Protein AF-A0A3D8QAS6-F1 (afdb_monomer_lite)

Sequence (336 aa):
MGLLEWHASEPLNAFVPRKISFLHRTVRDFLLTPNAQRVLLEFSGGQYDALHFRCNALVFDVIGLSNFPPGRSSHLVRLNNLSCFLGQISQLQSEEKVYSLYDTFLSTIRVSESDWKQLNRDVENEYIKNAPDLLLEATGEWNKDQSTALSLAILFGWTDYVKARLTYEMISEKTGRPLLDYALVPCTRLSKNAHPEIAAHLLRSGADPGELYQGISLWVRYILSLQDLDHCDRVSTFITIETLIRHGVDRFVRISDLQAEPSNEKIRELRVTTLQKMLLHYETHRPAGFDEDAYDVLDVLEAISRSRHWAHAFQFEMKERTRLEKIWSGGPLHLN

pLDDT: mean 74.12, std 16.56, range [37.88, 98.25]

Foldseek 3Di:
DDQFDWDDDDPPCPLDPRDRPDRDVVNVVVCPDPVVVVVVCVVVVHDDDPLLVLLVVLLVLLLVLVPDDDDLVSLVSNLSSVLVNLVSLLVDPDDPSSLVSLVSSQVSPPQDPVNLVVLLVSCVPDPPPPDQRQSSQVSNCCVQQVDDSLLSCLLSLVLVSNLVPDALCCQVVRPHHGSLLCQLCPRGPVDLEHNLSSNLSSLVRPHDQQDDHPQAGSVVVSLVSCLPVVPYDPVRSVSNVVSNVVSPDDLDDDLVSVPPDPPQSVVVVVSSVVSNVLVVQCVVPDDDDDDPDDDDPPSSLVVVQVPPPRVPVVVVVVVVVVVVVCVVVPPDDPDD

InterPro domains:
  IPR056693 Domain of unknown function DUF7791 [PF25053] (1-62)

Secondary structure (DSSP, 8-state):
--SEEE----TT-TTS---EEEE-HHHHHHHTSHHHHHHHHHHHTSS--HHHHHHHHHHHHHHHHHTS---HHHHHHHHHHHHHHHHHHTTS-S-HHHHHHHHHHHHH----HHHHHHHHHHHHHHTTTT---HHHHHHHTTTTTT--HHHHHHHTT-HHHHHHH--HHHHHT--SS-HHHHHHS--SSS--S--HHHHHHHHHTT--TT-EETTEEHHHHHHHHGGGGGGS-HHHHHHHHHHHHHTT--S---GGG--S-GGGHHHHHHHHHHHHHHHHHHHHT--TT--SS---THHHHHHHHTSTTSHHHHHHHHHHHHHHHHHHTT------

Structure (mmCIF, N/CA/C/O backbone):
data_AF-A0A3D8QAS6-F1
#
_entry.id   AF-A0A3D8QAS6-F1
#
loop_
_atom_site.group_PDB
_atom_site.id
_atom_site.type_symbol
_atom_site.label_atom_id
_atom_site.label_alt_id
_atom_site.label_comp_id
_atom_site.label_asym_id
_atom_site.label_entity_id
_atom_site.label_seq_id
_atom_site.pdbx_PDB_ins_code
_atom_site.Cartn_x
_atom_site.Cartn_y
_atom_site.Cartn_z
_atom_site.occupancy
_atom_site.B_iso_or_equiv
_atom_site.auth_seq_id
_atom_site.auth_comp_id
_atom_site.auth_asym_id
_atom_site.auth_atom_id
_atom_site.pdbx_PDB_model_num
ATOM 1 N N . MET A 1 1 ? -17.351 20.103 37.115 1.00 49.53 1 MET A N 1
ATOM 2 C CA . MET A 1 1 ? -16.260 19.470 36.349 1.00 49.53 1 MET A CA 1
ATOM 3 C C . MET A 1 1 ? -16.756 18.126 35.866 1.00 49.53 1 MET A C 1
ATOM 5 O O . MET A 1 1 ? -17.335 17.391 36.663 1.00 49.53 1 MET A O 1
ATOM 9 N N . GLY A 1 2 ? -16.631 17.859 34.569 1.00 55.81 2 GLY A N 1
ATOM 10 C CA . GLY A 1 2 ? -16.974 16.556 34.004 1.00 55.81 2 GLY A CA 1
ATOM 11 C C . GLY A 1 2 ? -15.951 15.504 34.435 1.00 55.81 2 GLY A C 1
ATOM 12 O O . GLY A 1 2 ? -14.798 15.823 34.701 1.00 55.81 2 GLY A O 1
ATOM 13 N N . LEU A 1 3 ? -16.366 14.239 34.504 1.00 58.66 3 LEU A N 1
ATOM 14 C CA . LEU A 1 3 ? -15.473 13.103 34.790 1.00 58.66 3 LEU A CA 1
ATOM 15 C C . LEU A 1 3 ? -14.383 12.918 33.707 1.00 58.66 3 LEU A C 1
ATOM 17 O O . LEU A 1 3 ? -13.338 12.317 33.961 1.00 58.66 3 LEU A O 1
ATOM 21 N N . LEU A 1 4 ? -14.619 13.484 32.524 1.00 56.91 4 LEU A N 1
ATOM 22 C CA . LEU A 1 4 ? -13.701 13.603 31.400 1.00 56.91 4 LEU A CA 1
ATOM 23 C C . LEU A 1 4 ? -13.735 15.057 30.932 1.00 56.91 4 LEU A C 1
ATOM 25 O O . LEU A 1 4 ? -14.806 15.559 30.587 1.00 56.91 4 LEU A O 1
ATOM 29 N N . GLU A 1 5 ? -12.583 15.723 30.915 1.00 56.91 5 GLU A N 1
ATOM 30 C CA . GLU A 1 5 ? -12.460 17.035 30.281 1.00 56.91 5 GLU A CA 1
ATOM 31 C C . GLU A 1 5 ? -11.705 16.883 28.966 1.00 56.91 5 GLU A C 1
ATOM 33 O O . GLU A 1 5 ? -10.576 16.386 28.900 1.00 56.91 5 GLU A O 1
ATOM 38 N N . TRP A 1 6 ? -12.393 17.278 27.900 1.00 59.62 6 TRP A N 1
ATOM 39 C CA . TRP A 1 6 ? -11.877 17.286 26.547 1.00 59.62 6 TRP A CA 1
ATOM 40 C C . TRP A 1 6 ? -11.479 18.711 26.186 1.00 59.62 6 TRP A C 1
ATOM 42 O O . TRP A 1 6 ? -12.307 19.620 26.225 1.00 59.62 6 TRP A O 1
ATOM 52 N N . HIS A 1 7 ? -10.223 18.894 25.791 1.00 55.44 7 HIS A N 1
ATOM 53 C CA . HIS A 1 7 ? -9.814 20.086 25.068 1.00 55.44 7 HIS A CA 1
ATOM 54 C C . HIS A 1 7 ? -9.743 19.752 23.582 1.00 55.44 7 HIS A C 1
ATOM 56 O O . HIS A 1 7 ? -8.952 18.907 23.156 1.00 55.44 7 HIS A O 1
ATOM 62 N N . ALA A 1 8 ? -10.560 20.435 22.783 1.00 51.59 8 ALA A N 1
ATOM 63 C CA . ALA A 1 8 ? -10.253 20.590 21.374 1.00 51.59 8 ALA A CA 1
ATOM 64 C C . ALA A 1 8 ? -8.973 21.433 21.293 1.00 51.59 8 ALA A C 1
ATOM 66 O O . ALA A 1 8 ? -9.004 22.632 21.568 1.00 51.59 8 ALA A O 1
ATOM 67 N N . SER A 1 9 ? -7.835 20.818 20.964 1.00 50.00 9 SER A N 1
ATOM 68 C CA . SER A 1 9 ? -6.742 21.584 20.361 1.00 50.00 9 SER A CA 1
ATOM 69 C C . SER A 1 9 ? -7.306 22.274 19.119 1.00 50.00 9 SER A C 1
ATOM 71 O O . SER A 1 9 ? -8.130 21.662 18.447 1.00 50.00 9 SER A O 1
ATOM 73 N N . GLU A 1 10 ? -6.916 23.527 18.885 1.00 51.00 10 GLU A N 1
ATOM 74 C CA . GLU A 1 10 ? -7.433 24.461 17.872 1.00 51.00 10 GLU A CA 1
ATOM 75 C C . GLU A 1 10 ? -8.274 23.862 16.718 1.00 51.00 10 GLU A C 1
ATOM 77 O O . GLU A 1 10 ? -7.862 22.891 16.079 1.00 51.00 10 GLU A O 1
ATOM 82 N N . PRO A 1 11 ? -9.408 24.498 16.354 1.00 50.03 11 PRO A N 1
ATOM 83 C CA . PRO A 1 11 ? -10.406 23.955 15.421 1.00 50.03 11 PRO A CA 1
ATOM 84 C C . PRO A 1 11 ? -9.889 23.638 14.008 1.00 50.03 11 PRO A C 1
ATOM 86 O O . PRO A 1 11 ? -10.601 23.012 13.228 1.00 50.03 11 PRO A O 1
ATOM 89 N N . LEU A 1 12 ? -8.670 24.055 13.666 1.00 47.03 12 LEU A N 1
ATOM 90 C CA . LEU A 1 12 ? -8.085 23.886 12.338 1.00 47.03 12 LEU A CA 1
ATOM 91 C C . LEU A 1 12 ? -7.408 22.528 12.121 1.00 47.03 12 LEU A C 1
ATOM 93 O O . LEU A 1 12 ? -7.225 22.137 10.972 1.00 47.03 12 LEU A O 1
ATOM 97 N N . ASN A 1 13 ? -7.100 21.776 13.182 1.00 46.25 13 ASN A N 1
ATOM 98 C CA . ASN A 1 13 ? -6.573 20.420 13.054 1.00 46.25 13 ASN A CA 1
ATOM 99 C C . ASN A 1 13 ? -7.534 19.404 13.675 1.00 46.25 13 ASN A C 1
ATOM 101 O O . ASN A 1 13 ? -7.289 18.854 14.750 1.00 46.25 13 ASN A O 1
ATOM 105 N N . ALA A 1 14 ? -8.594 19.071 12.932 1.00 50.31 14 ALA A N 1
ATOM 106 C CA . ALA A 1 14 ? -9.439 17.899 13.196 1.00 50.31 14 ALA A CA 1
ATOM 107 C C . ALA A 1 14 ? -8.640 16.570 13.272 1.00 50.31 14 ALA A C 1
ATOM 109 O O . ALA A 1 14 ? -9.166 15.553 13.719 1.00 50.31 14 ALA A O 1
ATOM 110 N N . PHE A 1 15 ? -7.367 16.613 12.866 1.00 48.84 15 PHE A N 1
ATOM 111 C CA . PHE A 1 15 ? -6.406 15.520 12.775 1.00 48.84 15 PHE A CA 1
ATOM 112 C C . PHE A 1 15 ? -5.595 15.269 14.054 1.00 48.84 15 PHE A C 1
ATOM 114 O O . PHE A 1 15 ? -4.896 14.260 14.140 1.00 48.84 15 PHE A O 1
ATOM 121 N N . VAL A 1 16 ? -5.646 16.156 15.058 1.00 50.00 16 VAL A N 1
ATOM 122 C CA . VAL A 1 16 ? -4.966 15.875 16.330 1.00 50.00 16 VAL A CA 1
ATOM 123 C C . VAL A 1 16 ? -5.782 14.810 17.065 1.00 50.00 16 VAL A C 1
ATOM 125 O O . VAL A 1 16 ? -6.972 15.03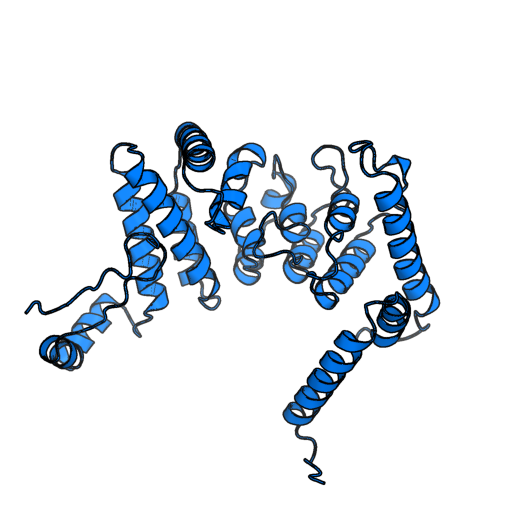2 17.316 1.00 50.00 16 VAL A O 1
ATOM 128 N N . PRO A 1 17 ? -5.180 13.657 17.430 1.00 51.53 17 PRO A N 1
ATOM 129 C CA . PRO A 1 17 ? -5.839 12.669 18.270 1.00 51.53 17 PRO A CA 1
ATOM 130 C C . PRO A 1 17 ? -6.453 13.395 19.455 1.00 51.53 17 PRO A C 1
ATOM 132 O O . PRO A 1 17 ? -5.739 14.121 20.148 1.00 51.53 17 PRO A O 1
ATOM 135 N N . ARG A 1 18 ? -7.764 13.238 19.672 1.00 55.97 18 ARG A N 1
ATOM 136 C CA . ARG A 1 18 ? -8.434 13.821 20.837 1.00 55.97 18 ARG A CA 1
ATOM 137 C C . ARG A 1 18 ? -7.738 13.281 22.076 1.00 55.97 18 ARG A C 1
ATOM 139 O O . ARG A 1 18 ? -7.988 12.161 22.513 1.00 55.97 18 ARG A O 1
ATOM 146 N N . LYS A 1 19 ? -6.800 14.059 22.603 1.00 56.31 19 LYS A N 1
ATOM 147 C CA . LYS A 1 19 ? -6.059 13.694 23.791 1.00 56.31 19 LYS A CA 1
ATOM 148 C C . LYS A 1 19 ? -6.981 14.011 24.946 1.00 56.31 19 LYS A C 1
ATOM 150 O O . LYS A 1 19 ? -7.399 15.154 25.113 1.00 56.31 19 LYS A O 1
ATOM 155 N N . ILE A 1 20 ? -7.310 12.995 25.731 1.00 62.28 20 ILE A N 1
ATOM 156 C CA . ILE A 1 20 ? -7.894 13.227 27.045 1.00 62.28 20 ILE A CA 1
ATOM 157 C C . ILE A 1 20 ? -6.805 13.950 27.839 1.00 62.28 20 ILE A C 1
ATOM 159 O O . ILE A 1 20 ? -5.828 13.348 28.278 1.00 62.28 20 ILE A O 1
ATOM 163 N N . SER A 1 21 ? -6.926 15.270 27.928 1.00 61.22 21 SER A N 1
ATOM 164 C CA . SER A 1 21 ? -6.011 16.134 28.674 1.00 61.22 21 SER A CA 1
ATOM 165 C C . SER A 1 21 ? -6.156 15.912 30.171 1.00 61.22 21 SER A C 1
ATOM 167 O O . SER A 1 21 ? -5.197 16.090 30.918 1.00 61.22 21 SER A O 1
ATOM 169 N N . PHE A 1 22 ? -7.347 15.492 30.597 1.00 59.97 22 PHE A N 1
ATOM 170 C CA . PHE A 1 22 ? -7.648 15.271 31.992 1.00 59.97 22 PHE A CA 1
ATOM 171 C C . PHE A 1 22 ? -8.652 14.128 32.158 1.00 59.97 22 PHE A C 1
ATOM 173 O O . PHE A 1 22 ? -9.816 14.217 31.762 1.00 59.97 22 PHE A O 1
ATOM 180 N N . LEU A 1 23 ? -8.177 13.038 32.759 1.00 70.69 23 LEU A N 1
ATOM 181 C CA . LEU A 1 23 ? -9.025 11.990 33.307 1.00 70.69 23 LEU A CA 1
ATOM 182 C C . LEU A 1 23 ? -9.193 12.297 34.792 1.00 70.69 23 LEU A C 1
ATOM 184 O O . LEU A 1 23 ? -8.199 12.317 35.525 1.00 70.69 23 LEU A O 1
ATOM 188 N N . HIS A 1 24 ? -10.423 12.555 35.242 1.00 80.19 24 HIS A N 1
ATOM 189 C CA . HIS A 1 24 ? -10.647 12.880 36.645 1.00 80.19 24 HIS A CA 1
ATOM 190 C C . HIS A 1 24 ? -10.127 11.737 37.528 1.00 80.19 24 HIS A C 1
ATOM 192 O O . HIS A 1 24 ? -10.341 10.560 37.227 1.00 80.19 24 HIS A O 1
ATOM 198 N N . ARG A 1 25 ? -9.441 12.076 38.629 1.00 77.69 25 ARG A N 1
ATOM 199 C CA . ARG A 1 25 ? -8.784 11.095 39.507 1.00 77.69 25 ARG A CA 1
ATOM 200 C C . ARG A 1 25 ? -9.722 9.960 39.917 1.00 77.69 25 ARG A C 1
ATOM 202 O O . ARG A 1 25 ? -9.309 8.815 39.893 1.00 77.69 25 ARG A O 1
ATOM 209 N N . THR A 1 26 ? -10.990 10.251 40.204 1.00 78.69 26 THR A N 1
ATOM 210 C CA . THR A 1 26 ? -11.974 9.215 40.565 1.00 78.69 26 THR A CA 1
ATOM 211 C C . THR A 1 26 ? -12.268 8.224 39.437 1.00 78.69 26 THR A C 1
ATOM 213 O O . THR A 1 26 ? -12.511 7.060 39.727 1.00 78.69 26 THR A O 1
ATOM 216 N N . VAL A 1 27 ? -12.214 8.637 38.165 1.00 78.00 27 VAL A N 1
ATOM 217 C CA . VAL A 1 27 ? -12.358 7.722 37.018 1.00 78.00 27 VAL A CA 1
ATOM 218 C C . VAL A 1 27 ? -11.118 6.856 36.887 1.00 78.00 27 VAL A C 1
ATOM 220 O O . VAL A 1 27 ? -11.236 5.649 36.715 1.00 78.00 27 VAL A O 1
ATOM 223 N N . ARG A 1 28 ? -9.928 7.453 37.016 1.00 76.88 28 ARG A N 1
ATOM 224 C CA . ARG A 1 28 ? -8.672 6.697 37.041 1.00 76.88 28 ARG A CA 1
ATOM 225 C C . ARG A 1 28 ? -8.682 5.669 38.174 1.00 76.88 28 ARG A C 1
ATOM 227 O O . ARG A 1 28 ? -8.425 4.499 37.926 1.00 76.88 28 ARG A O 1
ATOM 234 N N . ASP A 1 29 ? -9.012 6.100 39.385 1.00 77.50 29 ASP A N 1
ATOM 235 C CA . ASP A 1 29 ? -9.035 5.257 40.579 1.00 77.50 29 ASP A CA 1
ATOM 236 C C . ASP A 1 29 ? -10.090 4.147 40.437 1.00 77.50 29 ASP A C 1
ATOM 238 O O . ASP A 1 29 ? -9.802 2.999 40.763 1.00 77.50 29 ASP A O 1
ATOM 242 N N . PHE A 1 30 ? -11.265 4.444 39.862 1.00 85.06 30 PHE A N 1
ATOM 243 C CA . PHE A 1 30 ? -12.280 3.440 39.526 1.00 85.06 30 PHE A CA 1
ATOM 244 C C . PHE A 1 30 ? -11.766 2.416 38.510 1.00 85.06 30 PHE A C 1
ATOM 246 O O . PHE A 1 30 ? -11.861 1.215 38.763 1.00 85.06 30 PHE A O 1
ATOM 253 N N . LEU A 1 31 ? -11.187 2.870 37.392 1.00 79.44 31 LEU A N 1
ATOM 254 C CA . LEU A 1 31 ? -10.642 1.997 36.351 1.00 79.44 31 LEU A CA 1
ATOM 255 C C . LEU A 1 31 ? -9.499 1.127 36.881 1.00 79.44 31 LEU A C 1
ATOM 257 O O . LEU A 1 31 ? -9.328 0.018 36.394 1.00 79.44 31 LEU A O 1
ATOM 261 N N . LEU A 1 32 ? -8.747 1.581 37.887 1.00 77.56 32 LEU A N 1
ATOM 262 C CA . LEU A 1 32 ? -7.688 0.802 38.536 1.00 77.56 32 LEU A CA 1
ATOM 263 C C . LEU A 1 32 ? -8.208 -0.208 39.573 1.00 77.56 32 LEU A C 1
ATOM 265 O O . LEU A 1 32 ? -7.424 -1.017 40.072 1.00 77.56 32 LEU A O 1
ATOM 269 N N . THR A 1 33 ? -9.502 -0.202 39.912 1.00 84.00 33 THR A N 1
ATOM 270 C CA . THR A 1 33 ? -10.043 -1.201 40.843 1.00 84.00 33 THR A CA 1
ATOM 271 C C . THR A 1 33 ? -10.009 -2.606 40.231 1.00 84.00 33 THR A C 1
ATOM 273 O O . THR A 1 33 ? -10.287 -2.765 39.039 1.00 84.00 33 THR A O 1
ATOM 276 N N . PRO A 1 34 ? -9.775 -3.663 41.034 1.00 86.50 34 PRO A N 1
ATOM 277 C CA . PRO A 1 34 ? -9.800 -5.037 40.536 1.00 86.50 34 PRO A CA 1
ATOM 278 C C . PRO A 1 34 ? -11.132 -5.423 39.888 1.00 86.50 34 PRO A C 1
ATOM 280 O O . PRO A 1 34 ? -11.156 -6.250 38.986 1.00 86.50 34 PRO A O 1
ATOM 283 N N . ASN A 1 35 ? -12.245 -4.835 40.341 1.00 89.62 35 ASN A N 1
ATOM 284 C CA . ASN A 1 35 ? -13.567 -5.127 39.796 1.00 89.62 35 ASN A CA 1
ATOM 285 C C . ASN A 1 35 ? -13.747 -4.504 38.406 1.00 89.62 35 ASN A C 1
ATOM 287 O O . ASN A 1 35 ? -14.182 -5.197 37.494 1.00 89.62 35 ASN A O 1
ATOM 291 N N . ALA A 1 36 ? -13.355 -3.237 38.223 1.00 83.75 36 ALA A N 1
ATOM 292 C CA . ALA A 1 36 ? -13.390 -2.591 36.913 1.00 83.75 36 ALA A CA 1
ATOM 293 C C . ALA A 1 36 ? -12.421 -3.261 35.933 1.00 83.75 36 ALA A C 1
ATOM 295 O O . ALA A 1 36 ? -12.810 -3.546 34.809 1.00 83.75 36 ALA A O 1
ATOM 296 N N . GLN A 1 37 ? -11.201 -3.588 36.372 1.00 80.12 37 GLN A N 1
ATOM 297 C CA . GLN A 1 37 ? -10.245 -4.342 35.558 1.00 80.12 37 GLN A CA 1
ATOM 298 C C . GLN A 1 37 ? -10.790 -5.721 35.177 1.00 80.12 37 GLN A C 1
ATOM 300 O O . GLN A 1 37 ? -10.656 -6.118 34.029 1.00 80.12 37 GLN A O 1
ATOM 305 N N . ARG A 1 38 ? -11.462 -6.434 36.092 1.00 83.06 38 ARG A N 1
ATOM 306 C CA . ARG A 1 38 ? -12.082 -7.732 35.785 1.00 83.06 38 ARG A CA 1
ATOM 307 C C . ARG A 1 38 ? -13.200 -7.607 34.757 1.00 83.06 38 ARG A C 1
ATOM 309 O O . ARG A 1 38 ? -13.216 -8.388 33.820 1.00 83.06 38 ARG A O 1
ATOM 316 N N . VAL A 1 39 ? -14.084 -6.621 34.910 1.00 83.12 39 VAL A N 1
ATOM 317 C CA . VAL A 1 39 ? -15.150 -6.345 33.934 1.00 83.12 39 VAL A CA 1
ATOM 318 C C . VAL A 1 39 ? -14.540 -5.977 32.580 1.00 83.12 39 VAL A C 1
ATOM 320 O O . VAL A 1 39 ? -14.934 -6.532 31.563 1.00 83.12 39 VAL A O 1
ATOM 323 N N . LEU A 1 40 ? -13.533 -5.099 32.553 1.00 79.44 40 LEU A N 1
ATOM 324 C CA . LEU A 1 40 ? -12.833 -4.744 31.317 1.00 79.44 40 LEU A CA 1
ATOM 325 C C . LEU A 1 40 ? -12.193 -5.969 30.659 1.00 79.44 40 LEU A C 1
ATOM 327 O O . LEU A 1 40 ? -12.378 -6.140 29.464 1.00 79.44 40 LEU A O 1
ATOM 331 N N . LEU A 1 41 ? -11.520 -6.831 31.430 1.00 79.75 41 LEU A N 1
ATOM 332 C CA . LEU A 1 41 ? -10.914 -8.082 30.956 1.00 79.75 41 LEU A CA 1
ATOM 333 C C . LEU A 1 41 ? -11.955 -9.085 30.436 1.00 79.75 41 LEU A C 1
ATOM 335 O O . LEU A 1 41 ? -11.704 -9.763 29.441 1.00 79.75 41 LEU A O 1
ATOM 339 N N . GLU A 1 42 ? -13.110 -9.184 31.097 1.00 83.50 42 GLU A N 1
ATOM 340 C CA . GLU A 1 42 ? -14.228 -10.045 30.697 1.00 83.50 42 GLU A CA 1
ATOM 341 C C . GLU A 1 42 ? -14.806 -9.603 29.348 1.00 83.50 42 GLU A C 1
ATOM 343 O O . GLU A 1 42 ? -15.020 -10.434 28.468 1.00 83.50 42 GLU A O 1
ATOM 348 N N . PHE A 1 43 ? -14.974 -8.293 29.147 1.00 75.56 43 PHE A N 1
ATOM 349 C CA . PHE A 1 43 ? -15.457 -7.736 27.882 1.00 75.56 43 PHE A CA 1
ATOM 350 C C . PHE A 1 43 ? -14.375 -7.629 26.796 1.00 75.56 43 PHE A C 1
ATOM 352 O O . PHE A 1 43 ? -14.714 -7.647 25.615 1.00 75.56 43 PHE A O 1
ATOM 359 N N . SER A 1 44 ? -13.089 -7.529 27.155 1.00 71.44 44 SER A N 1
ATOM 360 C CA . SER A 1 44 ? -11.980 -7.485 26.190 1.00 71.44 44 SER A CA 1
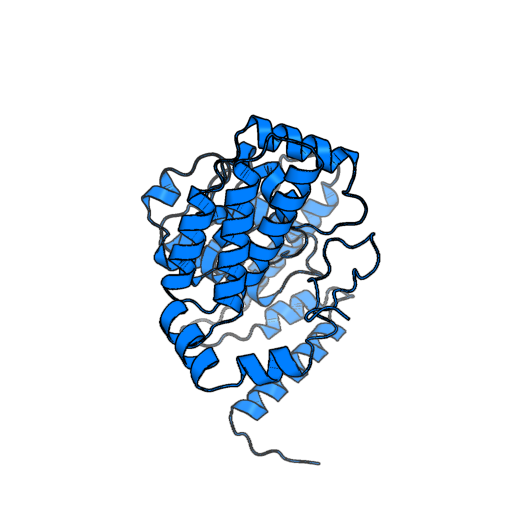ATOM 361 C C . SER A 1 44 ? -11.466 -8.867 25.784 1.00 71.44 44 SER A C 1
ATOM 363 O O . SER A 1 44 ? -10.678 -8.962 24.845 1.00 71.44 44 SER A O 1
ATOM 365 N N . GLY A 1 45 ? -11.883 -9.938 26.469 1.00 69.06 45 GLY A N 1
ATOM 366 C CA . GLY A 1 45 ? -11.501 -11.314 26.140 1.00 69.06 45 GLY A CA 1
ATOM 367 C C . GLY A 1 45 ? -10.004 -11.613 26.307 1.00 69.06 45 GLY A C 1
ATOM 368 O O . GLY A 1 45 ? -9.483 -12.507 25.640 1.00 69.06 45 GLY A O 1
ATOM 369 N N . GLY A 1 46 ? -9.289 -10.864 27.155 1.00 75.38 46 GLY A N 1
ATOM 370 C CA . GLY A 1 46 ? -7.838 -10.997 27.332 1.00 75.38 46 GLY A CA 1
ATOM 371 C C . GLY A 1 46 ? -7.141 -9.689 27.709 1.00 75.38 46 GLY A C 1
ATOM 372 O O . GLY A 1 46 ? -7.797 -8.731 28.113 1.00 75.38 46 GLY A O 1
ATOM 373 N N . GLN A 1 47 ? -5.805 -9.654 27.586 1.00 72.31 47 GLN A N 1
ATOM 374 C CA . GLN A 1 47 ? -5.006 -8.451 27.860 1.00 72.31 47 GLN A CA 1
ATOM 375 C C . GLN A 1 47 ? -5.528 -7.258 27.049 1.00 72.31 47 GLN A C 1
ATOM 377 O O . GLN A 1 47 ? -5.800 -7.373 25.856 1.00 72.31 47 GLN A O 1
ATOM 382 N N . TYR A 1 48 ? -5.688 -6.116 27.718 1.00 74.00 48 TYR A N 1
ATOM 383 C CA . TYR A 1 48 ? -6.184 -4.897 27.093 1.00 74.00 48 TYR A CA 1
ATOM 384 C C . TYR A 1 48 ? -5.154 -4.348 26.098 1.00 74.00 48 TYR A C 1
ATOM 386 O O . TYR A 1 48 ? -4.151 -3.755 26.498 1.00 74.00 48 TYR A O 1
ATOM 394 N N . ASP A 1 49 ? -5.425 -4.520 24.806 1.00 76.38 49 ASP A N 1
ATOM 395 C CA . ASP A 1 49 ? -4.694 -3.860 23.728 1.00 76.38 49 ASP A CA 1
ATOM 396 C C . ASP A 1 49 ? -5.430 -2.573 23.323 1.00 76.38 49 ASP A C 1
ATOM 398 O O . ASP A 1 49 ? -6.458 -2.580 22.636 1.00 76.38 49 ASP A O 1
ATOM 402 N N . ALA A 1 50 ? -4.886 -1.442 23.774 1.00 78.19 50 ALA A N 1
ATOM 403 C CA . ALA A 1 50 ? -5.439 -0.121 23.504 1.00 78.19 50 ALA A CA 1
ATOM 404 C C . ALA A 1 50 ? -5.481 0.212 22.004 1.00 78.19 50 ALA A C 1
ATOM 406 O O . ALA A 1 50 ? -6.396 0.910 21.562 1.00 78.19 50 ALA A O 1
ATOM 407 N N . LEU A 1 51 ? -4.502 -0.261 21.224 1.00 78.44 51 LEU A N 1
ATOM 408 C CA . LEU A 1 51 ? -4.441 -0.012 19.786 1.00 78.44 51 LEU A CA 1
ATOM 409 C C . LEU A 1 51 ? -5.497 -0.844 19.064 1.00 78.44 51 LEU A C 1
ATOM 411 O O . LEU A 1 51 ? -6.235 -0.296 18.244 1.00 78.44 51 LEU A O 1
ATOM 415 N N . HIS A 1 52 ? -5.644 -2.121 19.421 1.00 82.31 52 HIS A N 1
ATOM 416 C CA . HIS A 1 52 ? -6.693 -2.975 18.865 1.00 82.31 52 HIS A CA 1
ATOM 417 C C . HIS A 1 52 ? -8.097 -2.436 19.180 1.00 82.31 52 HIS A C 1
ATOM 419 O O . HIS A 1 52 ? -8.956 -2.367 18.297 1.00 82.31 52 HIS A O 1
ATOM 425 N N . PHE A 1 53 ? -8.338 -1.990 20.418 1.00 82.88 53 PHE A N 1
ATOM 426 C CA . PHE A 1 53 ? -9.618 -1.386 20.799 1.00 82.88 53 PHE A CA 1
ATOM 427 C C . PHE A 1 53 ? -9.887 -0.088 20.031 1.00 82.88 53 PHE A C 1
ATOM 429 O O . PHE A 1 53 ? -10.999 0.144 19.557 1.00 82.88 53 PHE A O 1
ATOM 436 N N . ARG A 1 54 ? -8.862 0.754 19.855 1.00 83.44 54 ARG A N 1
ATOM 437 C CA . ARG A 1 54 ? -8.984 1.990 19.077 1.00 83.44 54 ARG A CA 1
ATOM 438 C C . ARG A 1 54 ? -9.280 1.709 17.607 1.00 83.44 54 ARG A C 1
ATOM 440 O O . ARG A 1 54 ? -10.141 2.374 17.040 1.00 83.44 54 ARG A O 1
ATOM 447 N N . CYS A 1 55 ? -8.624 0.716 17.010 1.00 86.19 55 CYS A N 1
ATOM 448 C CA . CYS A 1 55 ? -8.912 0.316 15.639 1.00 86.19 55 CYS A CA 1
ATOM 449 C C . CYS A 1 55 ? -10.351 -0.207 15.518 1.00 86.19 55 CYS A C 1
ATOM 451 O O . CYS A 1 55 ? -11.062 0.247 14.630 1.00 86.19 55 CYS A O 1
ATOM 453 N N . ASN A 1 56 ? -10.825 -1.052 16.446 1.00 85.31 56 ASN A N 1
ATOM 454 C CA . ASN A 1 56 ? -12.234 -1.471 16.510 1.00 85.31 56 ASN A CA 1
ATOM 455 C C . ASN A 1 56 ? -13.191 -0.275 16.571 1.00 85.31 56 ASN A C 1
ATOM 457 O O . ASN A 1 56 ? -14.135 -0.203 15.788 1.00 85.31 56 ASN A O 1
ATOM 461 N N . ALA A 1 57 ? -12.941 0.680 17.470 1.00 84.75 57 ALA A N 1
ATOM 462 C CA . ALA A 1 57 ? -13.766 1.878 17.596 1.00 84.75 57 ALA A CA 1
ATOM 463 C C . ALA A 1 57 ? -13.807 2.680 16.285 1.00 84.75 57 ALA A C 1
ATOM 465 O O . ALA A 1 57 ? -14.880 3.094 15.861 1.00 84.75 57 ALA A O 1
ATOM 466 N N . LEU A 1 58 ? -12.668 2.827 15.597 1.00 84.81 58 LEU A N 1
ATOM 467 C CA . LEU A 1 58 ? -12.607 3.486 14.290 1.00 84.81 58 LEU A CA 1
ATOM 468 C C . LEU A 1 58 ? -13.385 2.726 13.214 1.00 84.81 58 LEU A C 1
ATOM 470 O O . LEU A 1 58 ? -14.065 3.365 12.411 1.00 84.81 58 LEU A O 1
ATOM 474 N N . VAL A 1 59 ? -13.331 1.387 13.207 1.00 84.88 59 VAL A N 1
ATOM 475 C CA . VAL A 1 59 ? -14.183 0.577 12.326 1.00 84.88 59 VAL A CA 1
ATOM 476 C C . VAL A 1 59 ? -15.644 0.910 12.602 1.00 84.88 59 VAL A C 1
ATOM 478 O O . VAL A 1 59 ? -16.334 1.332 11.678 1.00 84.88 59 VAL A O 1
ATOM 481 N N . PHE A 1 60 ? -16.100 0.809 13.856 1.00 84.06 60 PHE A N 1
ATOM 482 C CA . PHE A 1 60 ? -17.485 1.102 14.245 1.00 84.06 60 PHE A CA 1
ATOM 483 C C . PHE A 1 60 ? -17.920 2.529 13.923 1.00 84.06 60 PHE A C 1
ATOM 485 O O . PHE A 1 60 ? -19.052 2.719 13.481 1.00 84.06 60 PHE A O 1
ATOM 492 N N . ASP A 1 61 ? -17.039 3.514 14.072 1.00 84.25 61 ASP A N 1
ATOM 493 C CA . ASP A 1 61 ? -17.325 4.886 13.665 1.00 84.25 61 ASP A CA 1
ATOM 494 C C . ASP A 1 61 ? -17.544 4.969 12.149 1.00 84.25 61 ASP A C 1
ATOM 496 O O . ASP A 1 61 ? -18.492 5.607 11.697 1.00 84.25 61 ASP A O 1
ATOM 500 N N . VAL A 1 62 ? -16.720 4.291 11.342 1.00 80.44 62 VAL A N 1
ATOM 501 C CA . VAL A 1 62 ? -16.902 4.229 9.881 1.00 80.44 62 VAL A CA 1
ATOM 502 C C . VAL A 1 62 ? -18.187 3.482 9.502 1.00 80.44 62 VAL A C 1
ATOM 504 O O . VAL A 1 62 ? -18.906 3.946 8.611 1.00 80.44 62 VAL A O 1
ATOM 507 N N . ILE A 1 63 ? -18.532 2.390 10.199 1.00 82.38 63 ILE A N 1
ATOM 508 C CA . ILE A 1 63 ? -19.816 1.685 10.020 1.00 82.38 63 ILE A CA 1
ATOM 509 C C . ILE A 1 63 ? -20.976 2.634 10.333 1.00 82.38 63 ILE A C 1
ATOM 511 O O . ILE A 1 63 ? -21.889 2.804 9.526 1.00 82.38 63 ILE A O 1
ATOM 515 N N . GLY A 1 64 ? -20.927 3.281 11.497 1.00 83.31 64 GLY A N 1
ATOM 516 C CA . GLY A 1 64 ? -21.958 4.192 11.973 1.00 83.31 64 GLY A CA 1
ATOM 517 C C . GLY A 1 64 ? -22.172 5.339 10.999 1.00 83.31 64 GLY A C 1
ATOM 518 O O . GLY A 1 64 ? -23.303 5.588 10.595 1.00 83.31 64 GLY A O 1
ATOM 519 N N . LEU A 1 65 ? -21.086 5.975 10.550 1.00 79.06 65 LEU A N 1
ATOM 520 C CA . LEU A 1 65 ? -21.119 7.072 9.583 1.00 79.06 65 LEU A CA 1
ATOM 521 C C . LEU A 1 65 ? -21.646 6.650 8.209 1.00 79.06 65 LEU A C 1
ATOM 523 O O . LEU A 1 65 ? -22.261 7.468 7.526 1.00 79.06 65 LEU A O 1
ATOM 527 N N . SER A 1 66 ? -21.445 5.393 7.812 1.00 75.00 66 SER A N 1
ATOM 528 C CA . SER A 1 66 ? -21.989 4.851 6.561 1.00 75.00 66 SER A CA 1
ATOM 529 C C . SER A 1 66 ? -23.517 4.751 6.562 1.00 75.00 66 SER A C 1
ATOM 531 O O . SER A 1 66 ? -24.121 4.796 5.495 1.00 75.00 66 SER A O 1
ATOM 533 N N . ASN A 1 67 ? -24.149 4.697 7.739 1.00 79.88 67 ASN A N 1
ATOM 534 C CA . ASN A 1 67 ? -25.609 4.676 7.872 1.00 79.88 67 ASN A CA 1
ATOM 535 C C . ASN A 1 67 ? -26.254 6.072 7.832 1.00 79.88 67 ASN A C 1
ATOM 537 O O . ASN A 1 67 ? -27.480 6.175 7.769 1.00 79.88 67 ASN A O 1
ATOM 541 N N . PHE A 1 68 ? -25.466 7.150 7.887 1.00 77.00 68 PHE A N 1
ATOM 542 C CA . PHE A 1 68 ? -25.997 8.509 7.792 1.00 77.00 68 PHE A CA 1
ATOM 543 C C . PHE A 1 68 ? -26.098 8.966 6.332 1.00 77.00 68 PHE A C 1
ATOM 545 O O . PHE A 1 68 ? -25.240 8.609 5.515 1.00 77.00 68 PHE A O 1
ATOM 552 N N . PRO A 1 69 ? -27.100 9.806 5.996 1.00 77.31 69 PRO A N 1
ATOM 553 C CA . PRO A 1 69 ? -27.208 10.396 4.670 1.00 77.31 69 PRO A CA 1
ATOM 554 C C . PRO A 1 69 ? -25.895 11.085 4.273 1.00 77.31 69 PRO A C 1
ATOM 556 O O . PRO A 1 69 ? -25.271 11.725 5.127 1.00 77.31 69 PRO A O 1
ATOM 559 N N . PRO A 1 70 ? -25.471 10.979 3.003 1.00 70.06 70 PRO A N 1
ATOM 560 C CA . PRO A 1 70 ? -24.255 11.619 2.521 1.00 70.06 70 PRO A CA 1
ATOM 561 C C . PRO A 1 70 ? -24.383 13.143 2.641 1.00 70.06 70 PRO A C 1
ATOM 563 O O . PRO A 1 70 ? -25.022 13.812 1.832 1.00 70.06 70 PRO A O 1
ATOM 566 N N . GLY A 1 71 ? -23.808 13.696 3.707 1.00 76.44 71 GLY A N 1
ATOM 567 C CA . GLY A 1 71 ? -23.577 15.126 3.889 1.00 76.44 71 GLY A CA 1
ATOM 568 C C . GLY A 1 71 ? -22.078 15.403 3.900 1.00 76.44 71 GLY A C 1
ATOM 569 O O . GLY A 1 71 ? -21.316 14.585 4.420 1.00 76.44 71 GLY A O 1
ATOM 570 N N . ARG A 1 72 ? -21.641 16.554 3.369 1.00 66.69 72 ARG A N 1
ATOM 571 C CA . ARG A 1 72 ? -20.212 16.924 3.243 1.00 66.69 72 ARG A CA 1
ATOM 572 C C . ARG A 1 72 ? -19.378 16.641 4.498 1.00 66.69 72 ARG A C 1
ATOM 574 O O . ARG A 1 72 ? -18.343 15.988 4.418 1.00 66.69 72 ARG A O 1
ATOM 581 N N . SER A 1 73 ? -19.860 17.054 5.671 1.00 73.44 73 SER A N 1
ATOM 582 C CA . SER A 1 73 ? -19.162 16.837 6.947 1.00 73.44 73 SER A CA 1
ATOM 583 C C . SER A 1 73 ? -18.983 15.355 7.289 1.00 73.44 73 SER A C 1
ATOM 585 O O . SER A 1 73 ? -17.941 14.961 7.803 1.00 73.44 73 SER A O 1
ATOM 587 N N . SER A 1 74 ? -19.959 14.507 6.959 1.00 74.25 74 SER A N 1
ATOM 588 C CA . SER A 1 74 ? -19.887 13.067 7.224 1.00 74.25 74 SER A CA 1
ATOM 589 C C . SER A 1 74 ? -18.844 12.352 6.358 1.00 74.25 74 SER A C 1
ATOM 591 O O . SER A 1 74 ? -18.295 11.343 6.793 1.00 74.25 74 SER A O 1
ATOM 593 N N . HIS A 1 75 ? -18.551 12.858 5.156 1.00 72.69 75 HIS A N 1
ATOM 594 C CA . HIS A 1 75 ? -17.561 12.264 4.253 1.00 72.69 75 HIS A CA 1
ATOM 595 C C . HIS A 1 75 ? -16.130 12.535 4.716 1.00 72.69 75 HIS A C 1
ATOM 597 O O . HIS A 1 75 ? -15.323 11.610 4.782 1.00 72.69 75 HIS A O 1
ATOM 603 N N . LEU A 1 76 ? -15.835 13.776 5.112 1.00 73.25 76 LEU A N 1
ATOM 604 C CA . LEU A 1 76 ? -14.517 14.138 5.639 1.00 73.25 76 LEU A CA 1
ATOM 605 C C . LEU A 1 76 ? -14.203 13.383 6.934 1.00 73.25 76 LEU A C 1
ATOM 607 O O . LEU A 1 76 ? -13.103 12.863 7.093 1.00 73.25 76 LEU A O 1
ATOM 611 N N . VAL A 1 77 ? -15.183 13.251 7.835 1.00 77.56 77 VAL A N 1
ATOM 612 C CA . VAL A 1 77 ? -15.004 12.4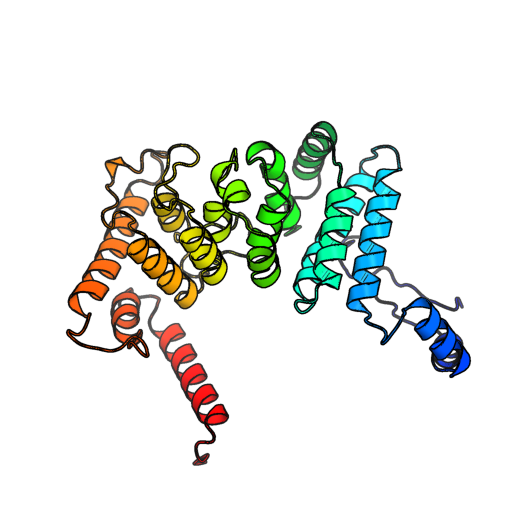63 9.066 1.00 77.56 77 VAL A CA 1
ATOM 613 C C . VAL A 1 77 ? -14.767 10.984 8.740 1.00 77.56 77 VAL A C 1
ATOM 615 O O . VAL A 1 77 ? -13.897 10.368 9.351 1.00 77.56 77 VAL A O 1
ATOM 618 N N . ARG A 1 78 ? -15.472 10.418 7.747 1.00 77.25 78 ARG A N 1
ATOM 619 C CA . ARG A 1 78 ? -15.241 9.038 7.282 1.00 77.25 78 ARG A CA 1
ATOM 620 C C . ARG A 1 78 ? -13.823 8.839 6.756 1.00 77.25 78 ARG A C 1
ATOM 622 O O . ARG A 1 78 ? -13.158 7.903 7.190 1.00 77.25 78 ARG A O 1
ATOM 629 N N . LEU A 1 79 ? -13.349 9.723 5.877 1.00 74.50 79 LEU A N 1
ATOM 630 C CA . LEU A 1 79 ? -11.981 9.668 5.355 1.00 74.50 79 LEU A CA 1
ATOM 631 C C . LEU A 1 79 ? -10.935 9.805 6.454 1.00 74.50 79 LEU A C 1
ATOM 633 O O . LEU A 1 79 ? -9.976 9.041 6.487 1.00 74.50 79 LEU A O 1
ATOM 637 N N . ASN A 1 80 ? -11.140 10.742 7.374 1.00 77.12 80 ASN A N 1
ATOM 638 C CA . ASN A 1 80 ? -10.228 10.941 8.488 1.00 77.12 80 ASN A CA 1
ATOM 639 C C . ASN A 1 80 ? -10.162 9.701 9.389 1.00 77.12 80 ASN A C 1
ATOM 641 O O . ASN A 1 80 ? -9.078 9.281 9.788 1.00 77.12 80 ASN A O 1
ATOM 645 N N . ASN A 1 81 ? -11.307 9.083 9.687 1.00 80.88 81 ASN A N 1
ATOM 646 C CA . ASN A 1 81 ? -11.346 7.858 10.481 1.00 80.88 81 ASN A CA 1
ATOM 647 C C . ASN A 1 81 ? -10.688 6.689 9.743 1.00 80.88 81 ASN A C 1
ATOM 649 O O . ASN A 1 81 ? -9.971 5.912 10.367 1.00 80.88 81 ASN A O 1
ATOM 653 N N . LEU A 1 82 ? -10.860 6.612 8.423 1.00 79.69 82 LEU A N 1
ATOM 654 C CA . LEU A 1 82 ? -10.160 5.671 7.555 1.00 79.69 82 LEU A CA 1
ATOM 655 C C . LEU A 1 82 ? -8.635 5.910 7.580 1.00 79.69 82 LEU A C 1
ATOM 657 O O . LEU A 1 82 ? -7.881 4.951 7.719 1.00 79.69 82 LEU A O 1
ATOM 661 N N . SER A 1 83 ? -8.185 7.168 7.570 1.00 77.19 83 SER A N 1
ATOM 662 C CA . SER A 1 83 ? -6.766 7.570 7.681 1.00 77.19 83 SER A CA 1
ATOM 663 C C . SER A 1 83 ? -6.156 7.201 9.013 1.00 77.19 83 SER A C 1
ATOM 665 O O . SER A 1 83 ? -5.136 6.509 9.083 1.00 77.19 83 SER A O 1
ATOM 667 N N . CYS A 1 84 ? -6.866 7.536 10.082 1.00 81.25 84 CYS A N 1
ATOM 668 C CA . CYS A 1 84 ? -6.498 7.140 11.426 1.00 81.25 84 CYS A CA 1
ATOM 669 C C . CYS A 1 84 ? -6.458 5.620 11.590 1.00 81.25 84 CYS A C 1
ATOM 671 O O . CYS A 1 84 ? -5.578 5.129 12.293 1.00 81.25 84 CYS A O 1
ATOM 673 N N . PHE A 1 85 ? -7.402 4.897 10.981 1.00 86.25 85 PHE A N 1
ATOM 674 C CA . PHE A 1 85 ? -7.450 3.445 11.040 1.00 86.25 85 PHE A CA 1
ATOM 675 C C . PHE A 1 85 ? -6.223 2.868 10.345 1.00 86.25 85 PHE A C 1
ATOM 677 O O . PHE A 1 85 ? -5.398 2.282 11.036 1.00 86.25 85 PHE A O 1
ATOM 684 N N . LEU A 1 86 ? -6.032 3.113 9.041 1.00 82.50 86 LEU A N 1
ATOM 685 C CA . LEU A 1 86 ? -4.926 2.521 8.274 1.00 82.50 86 LEU A CA 1
ATOM 686 C C . LEU A 1 86 ? -3.549 2.831 8.877 1.00 82.50 86 LEU A C 1
ATOM 688 O O . LEU A 1 86 ? -2.705 1.941 8.952 1.00 82.50 86 LEU A O 1
ATOM 692 N N . GLY A 1 87 ? -3.344 4.047 9.389 1.00 79.69 87 GLY A N 1
ATOM 693 C CA . GLY A 1 87 ? -2.099 4.409 10.070 1.00 79.69 87 GLY A CA 1
ATOM 694 C C . GLY A 1 87 ? -1.889 3.753 11.443 1.00 79.69 87 GLY A C 1
ATOM 695 O O . GLY A 1 87 ? -0.758 3.699 11.918 1.00 79.69 87 GLY A O 1
ATOM 696 N N . GLN A 1 88 ? -2.944 3.281 12.114 1.00 83.62 88 GLN A N 1
ATOM 697 C CA . GLN A 1 88 ? -2.842 2.561 13.392 1.00 83.62 88 GLN A CA 1
ATOM 698 C C . GLN A 1 88 ? -2.735 1.060 13.197 1.00 83.62 88 GLN A C 1
ATOM 700 O O . GLN A 1 88 ? -1.938 0.418 13.875 1.00 83.62 88 GLN A O 1
ATOM 705 N N . ILE A 1 89 ? -3.507 0.499 12.269 1.00 85.69 89 ILE A N 1
ATOM 706 C CA . ILE A 1 89 ? -3.445 -0.931 11.995 1.00 85.69 89 ILE A CA 1
ATOM 707 C C . ILE A 1 89 ? -2.102 -1.330 11.365 1.00 85.69 89 ILE A C 1
ATOM 709 O O . ILE A 1 89 ? -1.636 -2.434 11.614 1.00 85.69 89 ILE A O 1
ATOM 713 N N . SER A 1 90 ? -1.389 -0.398 10.719 1.00 80.00 90 SER A N 1
ATOM 714 C CA . SER A 1 90 ? 0.012 -0.598 10.318 1.00 80.00 90 SER A CA 1
ATOM 715 C C . SER A 1 90 ? 1.011 -0.700 11.472 1.00 80.00 90 SER A C 1
ATOM 717 O O . SER A 1 90 ? 2.141 -1.123 11.259 1.00 80.00 90 SER A O 1
ATOM 719 N N . GLN A 1 91 ? 0.639 -0.251 12.673 1.00 81.94 91 GLN A N 1
ATOM 720 C CA . GLN A 1 91 ? 1.487 -0.310 13.871 1.00 81.94 91 GLN A CA 1
ATOM 721 C C . GLN A 1 91 ? 1.210 -1.557 14.708 1.00 81.94 91 GLN A C 1
ATOM 723 O O . GLN A 1 91 ? 1.992 -1.882 15.602 1.00 81.94 91 GLN A O 1
ATOM 728 N N . LEU A 1 92 ? 0.090 -2.236 14.452 1.00 82.62 92 LEU A N 1
ATOM 729 C CA . LEU A 1 92 ? -0.220 -3.494 15.105 1.00 82.62 92 LEU A CA 1
ATOM 730 C C . LEU A 1 92 ? 0.704 -4.570 14.537 1.00 82.62 92 LEU A C 1
ATOM 732 O O . LEU A 1 92 ? 0.824 -4.726 13.322 1.00 82.62 92 LEU A O 1
ATOM 736 N N . GLN A 1 93 ? 1.373 -5.306 15.423 1.00 73.62 93 GLN A N 1
ATOM 737 C CA . GLN A 1 93 ? 2.164 -6.454 15.000 1.00 73.62 93 GLN A CA 1
ATOM 738 C C . GLN A 1 93 ? 1.248 -7.521 14.396 1.00 73.62 93 GLN A C 1
ATOM 740 O O . GLN A 1 93 ? 0.072 -7.622 14.749 1.00 73.62 93 GLN A O 1
ATOM 745 N N . SER A 1 94 ? 1.795 -8.280 13.446 1.00 64.69 94 SER A N 1
ATOM 746 C CA . SER A 1 94 ? 1.081 -9.267 12.640 1.00 64.69 94 SER A CA 1
ATOM 747 C C . SER A 1 94 ? 0.429 -10.365 13.491 1.00 64.69 94 SER A C 1
ATOM 749 O O . SER A 1 94 ? 1.002 -11.433 13.708 1.00 64.69 94 SER A O 1
ATOM 751 N N . GLU A 1 95 ? -0.809 -10.125 13.912 1.00 78.25 95 GLU A N 1
ATOM 752 C CA . GLU A 1 95 ? -1.698 -11.128 14.485 1.00 78.25 95 GLU A CA 1
ATOM 753 C C . GLU A 1 95 ? -2.892 -11.353 13.555 1.00 78.25 95 GLU A C 1
ATOM 755 O O . GLU A 1 95 ? -3.452 -10.415 12.988 1.00 78.25 95 GLU A O 1
ATOM 760 N N . GLU A 1 96 ? -3.358 -12.596 13.456 1.00 82.62 96 GLU A N 1
ATOM 761 C CA . GLU A 1 96 ? -4.544 -12.973 12.672 1.00 82.62 96 GLU A CA 1
ATOM 762 C C . GLU A 1 96 ? -5.784 -12.121 13.023 1.00 82.62 96 GLU A C 1
ATOM 764 O O . GLU A 1 96 ? -6.597 -11.775 12.162 1.00 82.62 96 GLU A O 1
ATOM 769 N N . LYS A 1 97 ? -5.882 -11.680 14.283 1.00 82.25 97 LYS A N 1
ATOM 770 C CA . LYS A 1 97 ? -6.922 -10.756 14.758 1.00 82.25 97 LYS A CA 1
ATOM 771 C C . LYS A 1 97 ? -6.900 -9.419 14.022 1.00 82.25 97 LYS A C 1
ATOM 773 O O . LYS A 1 97 ? -7.959 -8.887 13.694 1.00 82.25 97 LYS A O 1
ATOM 778 N N . VAL A 1 98 ? -5.717 -8.887 13.732 1.00 86.00 98 VAL A N 1
ATOM 779 C CA . VAL A 1 98 ? -5.539 -7.634 12.989 1.00 86.00 98 VAL A CA 1
ATOM 780 C C . VAL A 1 98 ? -6.063 -7.794 11.564 1.00 86.00 98 VAL A C 1
ATOM 782 O O . VAL A 1 98 ? -6.770 -6.923 11.062 1.00 86.00 98 VAL A O 1
ATOM 785 N N . TYR A 1 99 ? -5.813 -8.949 10.947 1.00 89.38 99 TYR A N 1
ATOM 786 C CA . TYR A 1 99 ? -6.295 -9.240 9.597 1.00 89.38 99 TYR A CA 1
ATOM 787 C C . TYR A 1 99 ? -7.821 -9.307 9.562 1.00 89.38 99 TYR A C 1
ATOM 789 O O . TYR A 1 99 ? -8.437 -8.710 8.686 1.00 89.38 99 TYR A O 1
ATOM 797 N N . SER A 1 100 ? -8.438 -9.959 10.553 1.00 88.06 100 SER A N 1
ATOM 798 C CA . SER A 1 100 ? -9.901 -10.020 10.657 1.00 88.06 100 SER A CA 1
ATOM 799 C C . SER A 1 100 ? -10.535 -8.635 10.821 1.00 88.06 100 SER A C 1
ATOM 801 O O . SER A 1 100 ? -11.588 -8.354 10.246 1.00 88.06 100 SER A O 1
ATOM 803 N N . LEU A 1 101 ? -9.866 -7.740 11.555 1.00 87.25 101 LEU A N 1
ATOM 804 C CA . LEU A 1 101 ? -10.304 -6.365 11.748 1.00 87.25 101 LEU A CA 1
ATOM 805 C C . LEU A 1 101 ? -10.252 -5.580 10.434 1.00 87.25 101 LEU A C 1
ATOM 807 O O . LEU A 1 101 ? -11.194 -4.864 10.097 1.00 87.25 101 LEU A O 1
ATOM 811 N N . TYR A 1 102 ? -9.163 -5.745 9.686 1.00 89.12 102 TYR A N 1
ATOM 812 C CA . TYR A 1 102 ? -8.990 -5.143 8.373 1.00 89.12 102 TYR A CA 1
ATOM 813 C C . TYR A 1 102 ? -10.024 -5.644 7.361 1.00 89.12 102 TYR A C 1
ATOM 815 O O . TYR A 1 102 ? -10.662 -4.842 6.681 1.00 89.12 102 TYR A O 1
ATOM 823 N N . ASP A 1 103 ? -10.255 -6.955 7.308 1.00 88.00 103 ASP A N 1
ATOM 824 C CA . ASP A 1 103 ? -11.252 -7.555 6.420 1.00 88.00 103 ASP A CA 1
ATOM 825 C C . ASP A 1 103 ? -12.668 -7.066 6.774 1.00 88.00 103 ASP A C 1
ATOM 827 O O . ASP A 1 103 ? -13.443 -6.681 5.895 1.00 88.00 103 ASP A O 1
ATOM 831 N N . THR A 1 104 ? -12.991 -7.004 8.072 1.00 86.81 104 THR A N 1
ATOM 832 C CA . THR A 1 104 ? -14.270 -6.468 8.572 1.00 86.81 104 THR A CA 1
ATOM 833 C C . THR A 1 104 ? -14.446 -5.016 8.146 1.00 86.81 104 THR A C 1
ATOM 835 O O . THR A 1 104 ? -15.490 -4.634 7.609 1.00 86.81 104 THR A O 1
ATOM 838 N N . PHE A 1 105 ? -13.405 -4.210 8.325 1.00 85.06 105 PHE A N 1
ATOM 839 C CA . PHE A 1 105 ? -13.392 -2.814 7.928 1.00 85.06 105 PHE A CA 1
ATOM 840 C C . PHE A 1 105 ? -13.657 -2.634 6.431 1.00 85.06 105 PHE A C 1
ATOM 842 O O . PHE A 1 105 ? -14.575 -1.911 6.046 1.00 85.06 105 PHE A O 1
ATOM 849 N N . LEU A 1 106 ? -12.921 -3.350 5.584 1.00 83.25 106 LEU A N 1
ATOM 850 C CA . LEU A 1 106 ? -13.075 -3.284 4.133 1.00 83.25 106 LEU A CA 1
ATOM 851 C C . LEU A 1 106 ? -14.448 -3.761 3.667 1.00 83.25 106 LEU A C 1
ATOM 853 O O . LEU A 1 106 ? -15.049 -3.137 2.796 1.00 83.25 106 LEU A O 1
ATOM 857 N N . SER A 1 107 ? -14.980 -4.822 4.280 1.00 83.06 107 SER A N 1
ATOM 858 C CA . SER A 1 107 ? -16.328 -5.312 3.974 1.00 83.06 107 SER A CA 1
ATOM 859 C C . SER A 1 107 ? -17.418 -4.281 4.291 1.00 83.06 107 SER A C 1
ATOM 861 O O . SER A 1 107 ? -18.488 -4.300 3.674 1.00 83.06 107 SER A O 1
ATOM 863 N N . THR A 1 108 ? -17.127 -3.360 5.217 1.00 78.69 108 THR A N 1
ATOM 864 C CA . THR A 1 108 ? -18.046 -2.302 5.636 1.00 78.69 108 THR A CA 1
ATOM 865 C C . THR A 1 108 ? -17.925 -1.039 4.785 1.00 78.69 108 THR A C 1
ATOM 867 O O . THR A 1 108 ? -18.916 -0.338 4.579 1.00 78.69 108 THR A O 1
ATOM 870 N N . ILE A 1 109 ? -16.745 -0.758 4.229 1.00 74.06 109 ILE A N 1
ATOM 871 C CA . ILE A 1 109 ? -16.517 0.356 3.298 1.00 74.06 109 ILE A CA 1
ATOM 872 C C . ILE A 1 109 ? -17.060 -0.037 1.919 1.00 74.06 109 ILE A C 1
ATOM 874 O O . ILE A 1 109 ? -16.346 -0.184 0.934 1.00 74.06 109 ILE A O 1
ATOM 878 N N . ARG A 1 110 ? -18.380 -0.199 1.825 1.00 69.06 110 ARG A N 1
ATOM 879 C CA . ARG A 1 110 ? -19.095 -0.215 0.546 1.00 69.06 110 ARG A CA 1
ATOM 880 C C . ARG A 1 110 ? -19.352 1.223 0.122 1.00 69.06 110 ARG A C 1
ATOM 882 O O . ARG A 1 110 ? -20.485 1.693 0.127 1.00 69.06 110 ARG A O 1
ATOM 889 N N . VAL A 1 111 ? -18.282 1.947 -0.180 1.00 67.00 111 VAL A N 1
ATOM 890 C CA . VAL A 1 111 ? -18.393 3.307 -0.710 1.00 67.00 111 VAL A CA 1
ATOM 891 C C . VAL A 1 111 ? -18.789 3.178 -2.175 1.00 67.00 111 VAL A C 1
ATOM 893 O O . VAL A 1 111 ? -18.077 2.550 -2.961 1.00 67.00 111 VAL A O 1
ATOM 896 N N . SER A 1 112 ? -19.959 3.707 -2.531 1.00 72.25 112 SER A N 1
ATOM 897 C CA . SER A 1 112 ? -20.430 3.655 -3.913 1.00 72.25 112 SER A CA 1
ATOM 898 C C . SER A 1 112 ? -19.504 4.464 -4.828 1.00 72.25 112 SER A C 1
ATOM 900 O O . SER A 1 112 ? -18.838 5.405 -4.393 1.00 72.25 112 SER A O 1
ATOM 902 N N . GLU A 1 113 ? -19.476 4.152 -6.125 1.00 70.25 113 GLU A N 1
ATOM 903 C CA . GLU A 1 113 ? -18.694 4.935 -7.094 1.00 70.25 113 GLU A CA 1
ATOM 904 C C . GLU A 1 113 ? -19.104 6.423 -7.089 1.00 70.25 113 GLU A C 1
ATOM 906 O O . GLU A 1 113 ? -18.268 7.315 -7.243 1.00 70.25 113 GLU A O 1
ATOM 911 N N . SER A 1 114 ? -20.392 6.708 -6.865 1.00 73.12 114 SER A N 1
ATOM 912 C CA . SER A 1 114 ? -20.908 8.070 -6.704 1.00 73.12 114 SER A CA 1
ATOM 913 C C . SER A 1 114 ? -20.370 8.771 -5.462 1.00 73.12 114 SER A C 1
ATOM 915 O O . SER A 1 114 ? -20.035 9.953 -5.552 1.00 73.12 114 SER A O 1
ATOM 917 N N . ASP A 1 115 ? -20.244 8.059 -4.339 1.00 73.94 115 ASP A N 1
ATOM 918 C CA . ASP A 1 115 ? -19.674 8.615 -3.110 1.00 73.94 115 ASP A CA 1
ATOM 919 C C . ASP A 1 115 ? -18.200 8.960 -3.317 1.00 73.94 115 ASP A C 1
ATOM 921 O O . ASP A 1 115 ? -17.774 10.045 -2.939 1.00 73.94 115 ASP A O 1
ATOM 925 N N . TRP A 1 116 ? -17.442 8.099 -4.004 1.00 72.81 116 TRP A N 1
ATOM 926 C CA . TRP A 1 116 ? -16.050 8.379 -4.368 1.00 72.81 116 TRP A CA 1
ATOM 927 C C . TRP A 1 116 ? -15.910 9.587 -5.297 1.00 72.81 116 TRP A C 1
ATOM 929 O O . TRP A 1 116 ? -15.058 10.443 -5.078 1.00 72.81 116 TRP A O 1
ATOM 939 N N . LYS A 1 117 ? -16.762 9.705 -6.323 1.00 74.62 117 LYS A N 1
ATOM 940 C CA . LYS A 1 117 ? -16.747 10.875 -7.220 1.00 74.62 117 LYS A CA 1
ATOM 941 C C . LYS A 1 117 ? -17.071 12.163 -6.472 1.00 74.62 117 LYS A C 1
ATOM 943 O O . LYS A 1 117 ? -16.461 13.195 -6.740 1.00 74.62 117 LYS A O 1
ATOM 948 N N . GLN A 1 118 ? -18.043 12.116 -5.564 1.00 76.12 118 GLN A N 1
ATOM 949 C CA . GLN A 1 118 ? -18.387 13.263 -4.732 1.00 76.12 118 GLN A CA 1
ATOM 950 C C . GLN A 1 118 ? -17.237 13.626 -3.794 1.00 76.12 118 GLN A C 1
ATOM 952 O O . GLN A 1 118 ? -16.918 14.802 -3.654 1.00 76.12 118 GLN A O 1
ATOM 957 N N . LEU A 1 119 ? -16.574 12.616 -3.237 1.00 71.12 119 LEU A N 1
ATOM 958 C CA . LEU A 1 119 ? -15.424 12.783 -2.369 1.00 71.12 119 LEU A CA 1
ATOM 959 C C . LEU A 1 119 ? -14.256 13.457 -3.082 1.00 71.12 119 LEU A C 1
ATOM 961 O O . LEU A 1 119 ? -13.772 14.472 -2.599 1.00 71.12 119 LEU A O 1
ATOM 965 N N . ASN A 1 120 ? -13.863 12.961 -4.258 1.00 71.31 120 ASN A N 1
ATOM 966 C CA . ASN A 1 120 ? -12.791 13.570 -5.046 1.00 71.31 120 ASN A CA 1
ATOM 967 C C . ASN A 1 120 ? -13.092 15.045 -5.332 1.00 71.31 120 ASN A C 1
ATOM 969 O O . ASN A 1 120 ? -12.236 15.898 -5.114 1.00 71.31 120 ASN A O 1
ATOM 973 N N . ARG A 1 121 ? -14.341 15.365 -5.706 1.00 76.75 121 ARG A N 1
ATOM 974 C CA . ARG A 1 121 ? -14.773 16.755 -5.911 1.00 76.75 121 ARG A CA 1
ATOM 975 C C . ARG A 1 121 ? -14.686 17.593 -4.642 1.00 76.75 121 ARG A C 1
ATOM 977 O O . ARG A 1 121 ? -14.205 18.720 -4.694 1.00 76.75 121 ARG A O 1
ATOM 984 N N . ASP A 1 122 ? -15.208 17.110 -3.519 1.00 72.25 122 ASP A N 1
ATOM 985 C CA . ASP A 1 122 ? -15.213 17.887 -2.274 1.00 72.25 122 ASP A CA 1
ATOM 986 C C . ASP A 1 122 ? -13.783 18.150 -1.791 1.00 72.25 122 ASP A C 1
ATOM 988 O O . ASP A 1 122 ? -13.475 19.245 -1.318 1.00 72.25 122 ASP A O 1
ATOM 992 N N . VAL A 1 123 ? -12.881 17.192 -1.996 1.00 68.19 123 VAL A N 1
ATOM 993 C CA . VAL A 1 123 ? -11.491 17.365 -1.604 1.00 68.19 123 VAL A CA 1
ATOM 994 C C . VAL A 1 123 ? -10.753 18.326 -2.532 1.00 68.19 123 VAL A C 1
ATOM 996 O O . VAL A 1 123 ? -10.103 19.246 -2.031 1.00 68.19 123 VAL A O 1
ATOM 999 N N . GLU A 1 124 ? -10.903 18.189 -3.852 1.00 70.88 124 GLU A N 1
ATOM 1000 C CA . GLU A 1 124 ? -10.356 19.145 -4.828 1.00 70.88 124 GLU A CA 1
ATOM 1001 C C . GLU A 1 124 ? -10.770 20.593 -4.514 1.00 70.88 124 GLU A C 1
ATOM 1003 O O . GLU A 1 124 ? -9.983 21.518 -4.71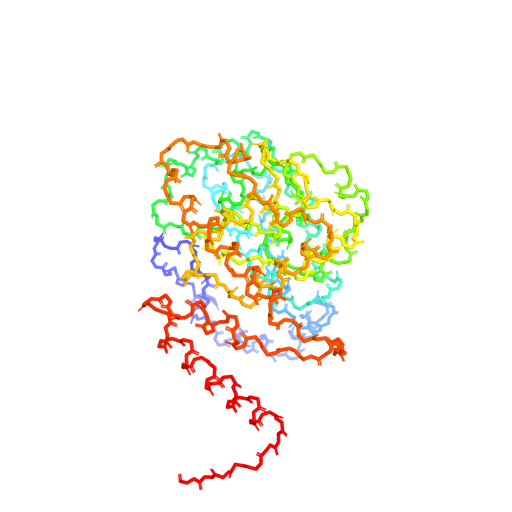5 1.00 70.88 124 GLU A O 1
ATOM 1008 N N . ASN A 1 125 ? -11.980 20.785 -3.974 1.00 71.88 125 ASN A N 1
ATOM 1009 C CA . ASN A 1 125 ? -12.561 22.102 -3.734 1.00 71.88 125 ASN A CA 1
ATOM 1010 C C . ASN A 1 125 ? -12.200 22.748 -2.383 1.00 71.88 125 ASN A C 1
ATOM 1012 O O . ASN A 1 125 ? -12.101 23.974 -2.339 1.00 71.88 125 ASN A O 1
ATOM 1016 N N . GLU A 1 126 ? -12.023 21.997 -1.285 1.00 63.41 126 GLU A N 1
ATOM 1017 C CA . GLU A 1 126 ? -11.952 22.608 0.061 1.00 63.41 126 GLU A CA 1
ATOM 1018 C C . GLU A 1 126 ? -10.640 22.401 0.850 1.00 63.41 126 GLU A C 1
ATOM 1020 O O . GLU A 1 126 ? -10.388 23.198 1.753 1.00 63.41 126 GLU A O 1
ATOM 1025 N N . TYR A 1 127 ? -9.777 21.409 0.554 1.00 55.41 127 TYR A N 1
ATOM 1026 C CA . TYR A 1 127 ? -8.800 20.958 1.579 1.00 55.41 127 TYR A CA 1
ATOM 1027 C C . TYR A 1 127 ? -7.344 20.637 1.159 1.00 55.41 127 TYR A C 1
ATOM 1029 O O . TYR A 1 127 ? -6.494 20.455 2.034 1.00 55.41 127 TYR A O 1
ATOM 1037 N N . ILE A 1 128 ? -6.972 20.609 -0.129 1.00 51.19 128 ILE A N 1
ATOM 1038 C CA . ILE A 1 128 ? -5.691 19.967 -0.539 1.00 51.19 128 ILE A CA 1
ATOM 1039 C C . ILE A 1 128 ? -4.435 20.847 -0.422 1.00 51.19 128 ILE A C 1
ATOM 1041 O O . ILE A 1 128 ? -3.322 20.338 -0.544 1.00 51.19 128 ILE A O 1
ATOM 1045 N N . LYS A 1 129 ? -4.518 22.155 -0.145 1.00 54.62 129 LYS A N 1
ATOM 1046 C CA . LYS A 1 129 ? -3.256 22.922 -0.058 1.00 54.62 129 LYS A CA 1
ATOM 1047 C C . LYS A 1 129 ? -2.395 22.542 1.152 1.00 54.62 129 LYS A C 1
ATOM 1049 O O . LYS A 1 129 ? -1.177 22.613 1.033 1.00 54.62 129 LYS A O 1
ATOM 1054 N N . ASN A 1 130 ? -2.997 22.096 2.260 1.00 52.56 130 ASN A N 1
ATOM 1055 C CA . ASN A 1 130 ? -2.274 21.959 3.531 1.00 52.56 130 ASN A CA 1
ATOM 1056 C C . ASN A 1 130 ? -2.399 20.596 4.237 1.00 52.56 130 ASN A C 1
ATOM 1058 O O . ASN A 1 130 ? -1.657 20.374 5.190 1.00 52.56 130 ASN A O 1
ATOM 1062 N N . ALA A 1 131 ? -3.286 19.686 3.816 1.00 52.47 131 ALA A N 1
ATOM 1063 C CA . ALA A 1 131 ? -3.422 18.375 4.460 1.00 52.47 131 ALA A CA 1
ATOM 1064 C C . ALA A 1 131 ? -2.654 17.288 3.674 1.00 52.47 131 ALA A C 1
ATOM 1066 O O . ALA A 1 131 ? -3.021 16.993 2.535 1.00 52.47 131 ALA A O 1
ATOM 1067 N N . PRO A 1 132 ? -1.596 16.679 4.244 1.00 53.66 132 PRO A N 1
ATOM 1068 C CA . PRO A 1 132 ? -0.861 15.570 3.638 1.00 53.66 132 PRO A CA 1
ATOM 1069 C C . PRO A 1 132 ? -1.620 14.253 3.847 1.00 53.66 132 PRO A C 1
ATOM 1071 O O . PRO A 1 132 ? -1.109 13.321 4.465 1.00 53.66 132 PRO A O 1
ATOM 1074 N N . ASP A 1 133 ? -2.870 14.183 3.397 1.00 65.00 133 ASP A N 1
ATOM 1075 C CA . ASP A 1 133 ? -3.707 13.020 3.674 1.00 65.00 133 ASP A CA 1
ATOM 1076 C C . ASP A 1 133 ? -3.458 11.951 2.599 1.00 65.00 133 ASP A C 1
ATOM 1078 O O . ASP A 1 133 ? -4.091 11.917 1.545 1.00 65.00 133 ASP A O 1
ATOM 1082 N N . LEU A 1 134 ? -2.458 11.099 2.855 1.00 65.06 134 LEU A N 1
ATOM 1083 C CA . LEU A 1 134 ? -2.020 9.970 2.015 1.00 65.06 134 LEU A CA 1
ATOM 1084 C C . LEU A 1 134 ? -3.175 9.123 1.494 1.00 65.06 134 LEU A C 1
ATOM 1086 O O . LEU A 1 134 ? -3.152 8.628 0.369 1.00 65.06 134 LEU A O 1
ATOM 1090 N N . LEU A 1 135 ? -4.196 8.967 2.323 1.00 67.56 135 LEU A N 1
ATOM 1091 C CA . LEU A 1 135 ? -5.345 8.159 1.986 1.00 67.56 135 LEU A CA 1
ATOM 1092 C C . LEU A 1 135 ? -6.200 8.787 0.904 1.00 67.56 135 LEU A C 1
ATOM 1094 O O . LEU A 1 135 ? -6.873 8.082 0.170 1.00 67.56 135 LEU A O 1
ATOM 1098 N N . LEU A 1 136 ? -6.148 10.098 0.773 1.00 68.25 136 LEU A N 1
ATOM 1099 C CA . LEU A 1 136 ? -6.918 10.840 -0.195 1.00 68.25 136 LEU A CA 1
ATOM 1100 C C . LEU A 1 136 ? -6.296 10.749 -1.588 1.00 68.25 136 LEU A C 1
ATOM 1102 O O . LEU A 1 136 ? -6.996 10.526 -2.567 1.00 68.25 136 LEU A O 1
ATOM 1106 N N . GLU A 1 137 ? -4.968 10.800 -1.656 1.00 69.81 137 GLU A N 1
ATOM 1107 C CA . GLU A 1 137 ? -4.220 10.501 -2.880 1.00 69.81 137 GLU A CA 1
ATOM 1108 C C . GLU A 1 137 ? -4.406 9.029 -3.287 1.00 69.81 137 GLU A C 1
ATOM 1110 O O . GLU A 1 137 ? -4.747 8.733 -4.431 1.00 69.81 137 GLU A O 1
ATOM 1115 N N . ALA A 1 138 ? -4.293 8.104 -2.324 1.00 69.44 138 ALA A N 1
ATOM 1116 C CA . ALA A 1 138 ? -4.507 6.676 -2.558 1.00 69.44 138 ALA A CA 1
ATOM 1117 C C . ALA A 1 138 ? -5.958 6.335 -2.946 1.00 69.44 138 ALA A C 1
ATOM 1119 O O . ALA A 1 138 ? -6.187 5.386 -3.698 1.00 69.44 138 ALA A O 1
ATOM 1120 N N . THR A 1 139 ? -6.942 7.087 -2.442 1.00 70.19 139 THR A N 1
ATOM 1121 C CA . THR A 1 139 ? -8.359 6.861 -2.756 1.00 70.19 139 THR A CA 1
ATOM 1122 C C . THR A 1 139 ? -8.834 7.591 -4.004 1.00 70.19 139 THR A C 1
ATOM 1124 O O . THR A 1 139 ? -9.766 7.119 -4.653 1.00 70.19 139 THR A O 1
ATOM 1127 N N . GLY A 1 140 ? -8.173 8.681 -4.396 1.00 71.12 140 GLY A N 1
ATOM 1128 C CA . GLY A 1 140 ? -8.523 9.445 -5.591 1.00 71.12 140 GLY A CA 1
ATOM 1129 C C . GLY A 1 140 ? -8.478 8.601 -6.863 1.00 71.12 140 GLY A C 1
ATOM 1130 O O . GLY A 1 140 ? -9.423 8.614 -7.654 1.00 71.12 140 GLY A O 1
ATOM 1131 N N . GLU A 1 141 ? -7.427 7.792 -7.004 1.00 77.56 141 GLU A N 1
ATOM 1132 C CA . GLU A 1 141 ? -7.236 6.883 -8.141 1.00 77.56 141 GLU A CA 1
ATOM 1133 C C . GLU A 1 141 ? -7.883 5.501 -7.918 1.00 77.56 141 GLU A C 1
ATOM 1135 O O . GLU A 1 141 ? -7.868 4.665 -8.817 1.00 77.56 141 GLU A O 1
ATOM 1140 N N . TRP A 1 142 ? -8.510 5.253 -6.759 1.00 79.94 142 TRP A N 1
ATOM 1141 C CA . TRP A 1 142 ? -9.000 3.931 -6.342 1.00 79.94 142 TRP A CA 1
ATOM 1142 C C . TRP A 1 142 ? -9.865 3.228 -7.383 1.00 79.94 142 TRP A C 1
ATOM 1144 O O . TRP A 1 142 ? -9.605 2.086 -7.758 1.00 79.94 142 TRP A O 1
ATOM 1154 N N . ASN A 1 143 ? -10.902 3.921 -7.858 1.00 81.12 143 ASN A N 1
ATOM 1155 C CA . ASN A 1 143 ? -11.850 3.355 -8.816 1.00 81.12 143 ASN A CA 1
ATOM 1156 C C . ASN A 1 143 ? -11.226 3.191 -10.200 1.00 81.12 143 ASN A C 1
ATOM 1158 O O . ASN A 1 143 ? -11.498 2.210 -10.886 1.00 81.12 143 ASN A O 1
ATOM 1162 N N . LYS A 1 144 ? -10.383 4.143 -10.608 1.00 85.25 144 LYS A N 1
ATOM 1163 C CA . LYS A 1 144 ? -9.699 4.109 -11.903 1.00 85.25 144 LYS A CA 1
ATOM 1164 C C . LYS A 1 144 ? -8.723 2.935 -11.968 1.00 85.25 144 LYS A C 1
ATOM 1166 O O . LYS A 1 144 ? -8.678 2.226 -12.969 1.00 85.25 144 LYS A O 1
ATOM 1171 N N . ASP A 1 145 ? -8.005 2.704 -10.877 1.00 90.50 145 ASP A N 1
ATOM 1172 C CA . ASP A 1 145 ? -7.029 1.630 -10.743 1.00 90.50 145 ASP A CA 1
ATOM 1173 C C . ASP A 1 145 ? -7.655 0.285 -10.368 1.00 90.50 145 ASP A C 1
ATOM 1175 O O . ASP A 1 145 ? -6.955 -0.733 -10.335 1.00 90.50 145 ASP A O 1
ATOM 1179 N N . GLN A 1 146 ? -8.967 0.271 -10.106 1.00 89.56 146 GLN A N 1
ATOM 1180 C CA . GLN A 1 146 ? -9.710 -0.887 -9.610 1.00 89.56 146 GLN A CA 1
ATOM 1181 C C . GLN A 1 146 ? -8.984 -1.512 -8.410 1.00 89.56 146 GLN A C 1
ATOM 1183 O O . GLN A 1 146 ? -8.714 -2.714 -8.357 1.00 89.56 146 GLN A O 1
ATOM 1188 N N . SER A 1 147 ? -8.562 -0.651 -7.484 1.00 89.12 147 SER A N 1
ATOM 1189 C CA . SER A 1 147 ? -7.807 -1.031 -6.298 1.00 89.12 147 SER A CA 1
ATOM 1190 C C . SER A 1 147 ? -8.614 -2.006 -5.439 1.00 89.12 147 SER A C 1
ATOM 1192 O O . SER A 1 147 ? -9.822 -1.850 -5.246 1.00 89.12 147 SER A O 1
ATOM 1194 N N . THR A 1 148 ? -7.935 -3.008 -4.886 1.00 90.50 148 THR A N 1
ATOM 1195 C CA . THR A 1 148 ? -8.526 -3.966 -3.946 1.00 90.50 148 THR A CA 1
ATOM 1196 C C . THR A 1 148 ? -8.009 -3.713 -2.534 1.00 90.50 148 THR A C 1
ATOM 1198 O O . THR A 1 148 ? -7.038 -2.985 -2.331 1.00 90.50 148 THR A O 1
ATOM 1201 N N . ALA A 1 149 ? -8.619 -4.367 -1.545 1.00 88.81 149 ALA A N 1
ATOM 1202 C CA . ALA A 1 149 ? -8.086 -4.496 -0.187 1.00 88.81 149 ALA A CA 1
ATOM 1203 C C . ALA A 1 149 ? -6.565 -4.735 -0.158 1.00 88.81 149 ALA A C 1
ATOM 1205 O O . ALA A 1 149 ? -5.814 -4.059 0.542 1.00 88.81 149 ALA A O 1
ATOM 1206 N N . LEU A 1 150 ? -6.106 -5.666 -0.994 1.00 93.38 150 LEU A N 1
ATOM 1207 C CA . LEU A 1 150 ? -4.705 -6.038 -1.073 1.00 93.38 150 LEU A CA 1
ATOM 1208 C C . LEU A 1 150 ? -3.835 -4.898 -1.620 1.00 93.38 150 LEU A C 1
ATOM 1210 O O . LEU A 1 150 ? -2.735 -4.687 -1.122 1.00 93.38 150 LEU A O 1
ATOM 1214 N N . SER A 1 151 ? -4.338 -4.107 -2.574 1.00 93.06 151 SER A N 1
ATOM 1215 C CA . SER A 1 151 ? -3.644 -2.914 -3.076 1.00 93.06 151 SER A CA 1
ATOM 1216 C C . SER A 1 151 ? -3.369 -1.885 -1.969 1.00 93.06 151 SER A C 1
ATOM 1218 O O . SER A 1 151 ? -2.284 -1.308 -1.945 1.00 93.06 151 SER A O 1
ATOM 1220 N N . LEU A 1 152 ? -4.294 -1.680 -1.016 1.00 88.12 152 LEU A N 1
ATOM 1221 C CA . LEU A 1 152 ? -4.031 -0.826 0.160 1.00 88.12 152 LEU A CA 1
ATOM 1222 C C . LEU A 1 152 ? -2.976 -1.436 1.057 1.00 88.12 152 LEU A C 1
ATOM 1224 O O . LEU A 1 152 ? -2.029 -0.746 1.411 1.00 88.12 152 LEU A O 1
ATOM 1228 N N . ALA A 1 153 ? -3.122 -2.710 1.418 1.00 90.62 153 ALA A N 1
ATOM 1229 C CA . ALA A 1 153 ? -2.147 -3.371 2.276 1.00 90.62 153 ALA A CA 1
ATOM 1230 C C . ALA A 1 153 ? -0.722 -3.255 1.699 1.00 90.62 153 ALA A C 1
ATOM 1232 O O . ALA A 1 153 ? 0.218 -2.974 2.440 1.00 90.62 153 ALA A O 1
ATOM 1233 N N . ILE A 1 154 ? -0.577 -3.363 0.372 1.00 92.81 154 ILE A N 1
ATOM 1234 C CA . ILE A 1 154 ? 0.687 -3.118 -0.335 1.00 92.81 154 ILE A CA 1
ATOM 1235 C C . ILE A 1 154 ? 1.142 -1.662 -0.178 1.00 92.81 154 ILE A C 1
ATOM 1237 O O . ILE A 1 154 ? 2.282 -1.433 0.210 1.00 92.81 154 ILE A O 1
ATOM 1241 N N . LEU A 1 155 ? 0.276 -0.673 -0.434 1.00 88.56 155 LEU A N 1
ATOM 1242 C CA . LEU A 1 155 ? 0.624 0.750 -0.289 1.00 88.56 155 LEU A CA 1
ATOM 1243 C C . LEU A 1 155 ? 1.128 1.095 1.120 1.00 88.56 155 LEU A C 1
ATOM 1245 O O . LEU A 1 155 ? 2.085 1.857 1.257 1.00 88.56 155 LEU A O 1
ATOM 1249 N N . PHE A 1 156 ? 0.517 0.504 2.149 1.00 85.94 156 PHE A N 1
ATOM 1250 C CA . PHE A 1 156 ? 0.893 0.690 3.552 1.00 85.94 156 PHE A CA 1
ATOM 1251 C C . PHE A 1 156 ? 2.051 -0.207 4.017 1.00 85.94 156 PHE A C 1
ATOM 1253 O O . PHE A 1 156 ? 2.436 -0.131 5.183 1.00 85.94 156 PHE A O 1
ATOM 1260 N N . GLY A 1 157 ? 2.621 -1.038 3.139 1.00 89.31 157 GLY A N 1
ATOM 1261 C CA . GLY A 1 157 ? 3.766 -1.888 3.467 1.00 89.31 157 GLY A CA 1
ATOM 1262 C C . GLY A 1 157 ? 3.448 -3.030 4.436 1.00 89.31 157 GLY A C 1
ATOM 1263 O O . GLY A 1 157 ? 4.319 -3.444 5.196 1.00 89.31 157 GLY A O 1
ATOM 1264 N N . TRP A 1 158 ? 2.213 -3.546 4.460 1.00 90.50 158 TRP A N 1
ATOM 1265 C CA . TRP A 1 158 ? 1.825 -4.643 5.360 1.00 90.50 158 TRP A CA 1
ATOM 1266 C C . TRP A 1 158 ? 2.244 -5.996 4.814 1.00 90.50 158 TRP A C 1
ATOM 1268 O O . TRP A 1 158 ? 1.427 -6.808 4.372 1.00 90.50 158 TRP A O 1
ATOM 1278 N N . THR A 1 159 ? 3.546 -6.231 4.859 1.00 92.44 159 THR A N 1
ATOM 1279 C CA . THR A 1 159 ? 4.181 -7.405 4.276 1.00 92.44 159 THR A CA 1
ATOM 1280 C C . THR A 1 159 ? 3.543 -8.717 4.730 1.00 92.44 159 THR A C 1
ATOM 1282 O O . THR A 1 159 ? 3.261 -9.565 3.886 1.00 92.44 159 THR A O 1
ATOM 1285 N N . ASP A 1 160 ? 3.264 -8.883 6.025 1.00 92.25 160 ASP A N 1
ATOM 1286 C CA . ASP A 1 160 ? 2.733 -10.146 6.550 1.00 92.25 160 ASP A CA 1
ATOM 1287 C C . ASP A 1 160 ? 1.292 -10.410 6.093 1.00 92.25 160 ASP A C 1
ATOM 1289 O O . ASP A 1 160 ? 0.984 -11.512 5.641 1.00 92.25 160 ASP A O 1
ATOM 1293 N N . TYR A 1 161 ? 0.429 -9.385 6.103 1.00 92.56 161 TYR A N 1
ATOM 1294 C CA . TYR A 1 161 ? -0.937 -9.507 5.580 1.00 92.56 161 TYR A CA 1
ATOM 1295 C C . TYR A 1 161 ? -0.920 -9.862 4.093 1.00 92.56 161 TYR A C 1
ATOM 1297 O O . TYR A 1 161 ? -1.648 -10.755 3.658 1.00 92.56 161 TYR A O 1
ATOM 1305 N N . VAL A 1 162 ? -0.066 -9.188 3.312 1.00 94.88 162 VAL A N 1
ATOM 1306 C CA . VAL A 1 162 ? 0.060 -9.465 1.879 1.00 94.88 162 VAL A CA 1
ATOM 1307 C C . VAL A 1 162 ? 0.528 -10.901 1.661 1.00 94.88 162 VAL A C 1
ATOM 1309 O O . VAL A 1 162 ? -0.112 -11.618 0.902 1.00 94.88 162 VAL A O 1
ATOM 1312 N N . LYS A 1 163 ? 1.565 -11.359 2.373 1.00 95.12 163 LYS A N 1
ATOM 1313 C CA . LYS A 1 163 ? 2.044 -12.750 2.295 1.00 95.12 163 LYS A CA 1
ATOM 1314 C C . LYS A 1 163 ? 0.963 -13.770 2.671 1.00 95.12 163 LYS A C 1
ATOM 1316 O O . LYS A 1 163 ? 0.896 -14.835 2.069 1.00 95.12 163 LYS A O 1
ATOM 1321 N N . ALA A 1 164 ? 0.120 -13.457 3.653 1.00 94.19 164 ALA A N 1
ATOM 1322 C CA . ALA A 1 164 ? -0.928 -14.359 4.124 1.00 94.19 164 ALA A CA 1
ATOM 1323 C C . ALA A 1 164 ? -2.152 -14.433 3.194 1.00 94.19 164 ALA A C 1
ATOM 1325 O O . ALA A 1 164 ? -2.877 -15.428 3.226 1.00 94.19 164 ALA A O 1
ATOM 1326 N N . ARG A 1 165 ? -2.431 -13.380 2.414 1.00 94.88 165 ARG A N 1
ATOM 1327 C CA . ARG A 1 165 ? -3.670 -13.260 1.623 1.00 94.88 165 ARG A CA 1
ATOM 1328 C C . ARG A 1 165 ? -3.471 -13.274 0.117 1.00 94.88 165 ARG A C 1
ATOM 1330 O O . ARG A 1 165 ? -4.440 -13.509 -0.594 1.00 94.88 165 ARG A O 1
ATOM 1337 N N . LEU A 1 166 ? -2.263 -13.011 -0.369 1.00 97.25 166 LEU A N 1
ATOM 1338 C CA . LEU A 1 166 ? -1.964 -13.026 -1.793 1.00 97.25 166 LEU A CA 1
ATOM 1339 C C . LEU A 1 166 ? -2.133 -14.442 -2.353 1.00 97.25 166 LEU A C 1
ATOM 1341 O O . LEU A 1 166 ? -1.509 -15.389 -1.877 1.00 97.25 166 LEU A O 1
ATOM 1345 N N . THR A 1 167 ? -2.941 -14.568 -3.401 1.00 96.94 167 THR A N 1
ATOM 1346 C CA . THR A 1 167 ? -3.041 -15.791 -4.203 1.00 96.94 167 THR A CA 1
ATOM 1347 C C . THR A 1 167 ? -2.657 -15.507 -5.653 1.00 96.94 167 THR A C 1
ATOM 1349 O O . THR A 1 167 ? -2.608 -14.350 -6.083 1.00 96.94 167 THR A O 1
ATOM 1352 N N . TYR A 1 168 ? -2.387 -16.563 -6.419 1.00 97.31 168 TYR A N 1
ATOM 1353 C CA . TYR A 1 168 ? -2.084 -16.448 -7.846 1.00 97.31 168 TYR A CA 1
ATOM 1354 C C . TYR A 1 168 ? -3.268 -15.867 -8.640 1.00 97.31 168 TYR A C 1
ATOM 1356 O O . TYR A 1 168 ? -3.089 -15.037 -9.534 1.00 97.31 168 TYR A O 1
ATOM 1364 N N . GLU A 1 169 ? -4.492 -16.252 -8.282 1.00 97.75 169 GLU A N 1
ATOM 1365 C CA . GLU A 1 169 ? -5.730 -15.756 -8.892 1.00 97.75 169 GLU A CA 1
ATOM 1366 C C . GLU A 1 169 ? -5.858 -14.246 -8.679 1.00 97.75 169 GLU A C 1
ATOM 1368 O O . GLU A 1 169 ? -6.118 -13.510 -9.623 1.00 97.75 169 GLU A O 1
ATOM 1373 N N . MET A 1 170 ? -5.550 -13.745 -7.476 1.00 96.94 170 MET A N 1
ATOM 1374 C CA . MET A 1 170 ? -5.586 -12.304 -7.199 1.00 96.94 170 MET A CA 1
ATOM 1375 C C . MET A 1 170 ? -4.596 -11.490 -8.039 1.00 96.94 170 MET A C 1
ATOM 1377 O O . MET A 1 170 ? -4.833 -10.302 -8.248 1.00 96.94 170 MET A O 1
ATOM 1381 N N . ILE A 1 171 ? -3.486 -12.090 -8.482 1.00 97.69 171 ILE A N 1
ATOM 1382 C CA . ILE A 1 171 ? -2.522 -11.447 -9.385 1.00 97.69 171 ILE A CA 1
ATOM 1383 C C . ILE A 1 171 ? -3.049 -11.492 -10.818 1.00 97.69 171 ILE A C 1
ATOM 1385 O O . ILE A 1 171 ? -3.144 -10.454 -11.464 1.00 97.69 171 ILE A O 1
ATOM 1389 N N . SER A 1 172 ? -3.403 -12.684 -11.299 1.00 97.38 172 SER A N 1
ATOM 1390 C CA . SER A 1 172 ? -3.788 -12.916 -12.697 1.00 97.38 172 SER A CA 1
ATOM 1391 C C . SER A 1 172 ? -5.136 -12.297 -13.081 1.00 97.38 172 SER A C 1
ATOM 1393 O O . SER A 1 172 ? -5.313 -11.875 -14.221 1.00 97.38 172 SER A O 1
ATOM 1395 N N . GLU A 1 173 ? -6.074 -12.195 -12.140 1.00 96.81 173 GLU A N 1
ATOM 1396 C CA . GLU A 1 173 ? -7.390 -11.585 -12.352 1.00 96.81 173 GLU A CA 1
ATOM 1397 C C . GLU A 1 173 ? -7.400 -10.079 -12.048 1.00 96.81 173 GLU A C 1
ATOM 1399 O O . GLU A 1 173 ? -8.433 -9.422 -12.217 1.00 96.81 173 GLU A O 1
ATOM 1404 N N . LYS A 1 174 ? -6.277 -9.497 -11.595 1.00 97.19 174 LYS A N 1
ATOM 1405 C CA . LYS A 1 174 ? -6.233 -8.070 -11.267 1.00 97.19 174 LYS A CA 1
ATOM 1406 C C . LYS A 1 174 ? -6.407 -7.233 -12.530 1.00 97.19 174 LYS A C 1
ATOM 1408 O O . LYS A 1 174 ? -5.550 -7.177 -13.401 1.00 97.19 174 LYS A O 1
ATOM 1413 N N . THR A 1 175 ? -7.497 -6.483 -12.570 1.00 95.81 175 THR A N 1
ATOM 1414 C CA . THR A 1 175 ? -7.775 -5.469 -13.589 1.00 95.81 175 THR A CA 1
ATOM 1415 C C . THR A 1 175 ? -7.312 -4.084 -13.136 1.00 95.81 175 THR A C 1
ATOM 1417 O O . THR A 1 175 ? -7.189 -3.816 -11.943 1.00 95.81 175 THR A O 1
ATOM 1420 N N . GLY A 1 176 ? -7.076 -3.159 -14.071 1.00 95.19 176 GLY A N 1
ATOM 1421 C CA . GLY A 1 176 ? -6.647 -1.793 -13.748 1.00 95.19 176 GLY A CA 1
ATOM 1422 C C . GLY A 1 176 ? -5.149 -1.711 -13.456 1.00 95.19 176 GLY A C 1
ATOM 1423 O O . GLY A 1 176 ? -4.340 -2.061 -14.309 1.0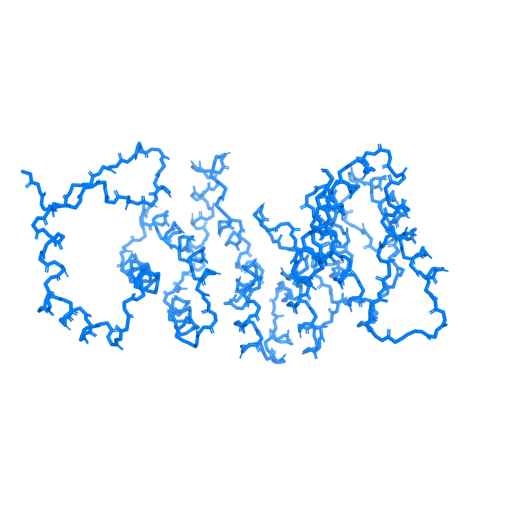0 95.19 176 GLY A O 1
ATOM 1424 N N . ARG A 1 177 ? -4.767 -1.201 -12.280 1.00 95.56 177 ARG A N 1
ATOM 1425 C CA . ARG A 1 177 ? -3.357 -1.096 -11.884 1.00 95.56 177 ARG A CA 1
ATOM 1426 C C . ARG A 1 177 ? -2.835 -2.431 -11.335 1.00 95.56 177 ARG A C 1
ATOM 1428 O O . ARG A 1 177 ? -3.453 -2.950 -10.398 1.00 95.56 177 ARG A O 1
ATOM 1435 N N . PRO A 1 178 ? -1.721 -2.979 -11.851 1.00 97.44 178 PRO A N 1
ATOM 1436 C CA . PRO A 1 178 ? -1.151 -4.225 -11.342 1.00 97.44 178 PRO A CA 1
ATOM 1437 C C . PRO A 1 178 ? -0.695 -4.117 -9.887 1.00 97.44 178 PRO A C 1
ATOM 1439 O O . PRO A 1 178 ? -0.165 -3.084 -9.476 1.00 97.44 178 PRO A O 1
ATOM 1442 N N . LEU A 1 179 ? -0.839 -5.196 -9.107 1.00 97.44 179 LEU A N 1
ATOM 1443 C CA . LEU A 1 179 ? -0.419 -5.231 -7.695 1.00 97.44 179 LEU A CA 1
ATOM 1444 C C . LEU A 1 179 ? 1.075 -4.924 -7.521 1.00 97.44 179 LEU A C 1
ATOM 1446 O O . LEU A 1 179 ? 1.456 -4.225 -6.582 1.00 97.44 179 LEU A O 1
ATOM 1450 N N . LEU A 1 180 ? 1.904 -5.395 -8.455 1.00 97.88 180 LEU A N 1
ATOM 1451 C CA . LEU A 1 180 ? 3.337 -5.119 -8.460 1.00 97.88 180 LEU A CA 1
ATOM 1452 C C . LEU A 1 180 ? 3.634 -3.620 -8.609 1.00 97.88 180 LEU A C 1
ATOM 1454 O O . LEU A 1 180 ? 4.528 -3.120 -7.933 1.00 97.88 180 LEU A O 1
ATOM 1458 N N . ASP A 1 181 ? 2.844 -2.868 -9.381 1.00 96.75 181 ASP A N 1
ATOM 1459 C CA . ASP A 1 181 ? 3.054 -1.422 -9.521 1.00 96.75 181 ASP A CA 1
ATOM 1460 C C . ASP A 1 181 ? 2.815 -0.664 -8.207 1.00 96.75 181 ASP A C 1
ATOM 1462 O O . ASP A 1 181 ? 3.510 0.312 -7.934 1.00 96.75 181 ASP A O 1
ATOM 1466 N N . TYR A 1 182 ? 1.879 -1.113 -7.359 1.00 95.12 182 TYR A N 1
ATOM 1467 C CA . TYR A 1 182 ? 1.686 -0.518 -6.027 1.00 95.12 182 TYR A CA 1
ATOM 1468 C C . TYR A 1 182 ? 2.893 -0.744 -5.112 1.00 95.12 182 TYR A C 1
ATOM 1470 O O . TYR A 1 182 ? 3.204 0.122 -4.297 1.00 95.12 182 TYR A O 1
ATOM 1478 N N . ALA A 1 183 ? 3.561 -1.896 -5.235 1.00 96.00 183 ALA A N 1
ATOM 1479 C CA . ALA A 1 183 ? 4.741 -2.223 -4.437 1.00 96.00 183 ALA A CA 1
ATOM 1480 C C . ALA A 1 183 ? 5.988 -1.470 -4.921 1.00 96.00 183 ALA A C 1
ATOM 1482 O O . ALA A 1 183 ? 6.843 -1.123 -4.110 1.00 96.00 183 ALA A O 1
ATOM 1483 N N . LEU A 1 184 ? 6.096 -1.224 -6.230 1.00 95.00 184 LEU A N 1
ATOM 1484 C CA . LEU A 1 184 ? 7.237 -0.544 -6.842 1.00 95.00 184 LEU A CA 1
ATOM 1485 C C . LEU A 1 184 ? 7.123 0.981 -6.770 1.00 95.00 184 LEU A C 1
ATOM 1487 O O . LEU A 1 184 ? 8.096 1.662 -6.450 1.00 95.00 184 LEU A O 1
ATOM 1491 N N . VAL A 1 185 ? 5.941 1.521 -7.065 1.00 91.56 185 VAL A N 1
ATOM 1492 C CA . VAL A 1 185 ? 5.694 2.961 -7.189 1.00 91.56 185 VAL A CA 1
ATOM 1493 C C . VAL A 1 185 ? 4.548 3.352 -6.261 1.00 91.56 185 VAL A C 1
ATOM 1495 O O . VAL A 1 185 ? 3.413 3.526 -6.716 1.00 91.56 185 VAL A O 1
ATOM 1498 N N . PRO A 1 186 ? 4.778 3.492 -4.946 1.00 82.12 186 PRO A N 1
ATOM 1499 C CA . PRO A 1 186 ? 3.691 3.858 -4.059 1.00 82.12 186 PRO A CA 1
ATOM 1500 C C . PRO A 1 186 ? 3.158 5.241 -4.449 1.00 82.12 186 PRO A C 1
ATOM 1502 O O . PRO A 1 186 ? 3.904 6.198 -4.648 1.00 82.12 186 PRO A O 1
ATOM 1505 N N . CYS A 1 187 ? 1.838 5.341 -4.588 1.00 70.88 187 CYS A N 1
ATOM 1506 C CA . CYS A 1 187 ? 1.154 6.528 -5.110 1.00 70.88 187 CYS A CA 1
ATOM 1507 C C . CYS A 1 187 ? 1.077 7.683 -4.103 1.00 70.88 187 CYS A C 1
ATOM 1509 O O . CYS A 1 187 ? 0.184 8.512 -4.198 1.00 70.88 187 CYS A O 1
ATOM 1511 N N . THR A 1 188 ? 1.933 7.695 -3.083 1.00 63.22 188 THR A N 1
ATOM 1512 C CA . THR A 1 188 ? 1.675 8.480 -1.880 1.00 63.22 188 THR A CA 1
ATOM 1513 C C . THR A 1 188 ? 2.868 9.328 -1.500 1.00 63.22 188 THR A C 1
ATOM 1515 O O . THR A 1 188 ? 4.000 8.852 -1.459 1.00 63.22 188 THR A O 1
ATOM 1518 N N . ARG A 1 189 ? 2.610 10.575 -1.114 1.00 65.56 189 ARG A N 1
ATOM 1519 C CA . ARG A 1 189 ? 3.650 11.468 -0.579 1.00 65.56 189 ARG A CA 1
ATOM 1520 C C . ARG A 1 189 ? 4.362 10.947 0.679 1.00 65.56 189 ARG A C 1
ATOM 1522 O O . ARG A 1 189 ? 5.458 11.428 0.954 1.00 65.56 189 ARG A O 1
ATOM 1529 N N . LEU A 1 190 ? 3.767 10.021 1.447 1.00 58.94 190 LEU A N 1
ATOM 1530 C CA . LEU A 1 190 ? 4.374 9.519 2.695 1.00 58.94 190 LEU A CA 1
ATOM 1531 C C . LEU A 1 190 ? 5.280 8.304 2.485 1.00 58.94 190 LEU A C 1
ATOM 1533 O O . LEU A 1 190 ? 6.247 8.160 3.226 1.00 58.94 190 LEU A O 1
ATOM 1537 N N . SER A 1 191 ? 5.000 7.456 1.492 1.00 70.19 191 SER A N 1
ATOM 1538 C CA . SER A 1 191 ? 5.921 6.391 1.097 1.00 70.19 191 SER A CA 1
ATOM 1539 C C . SER A 1 191 ? 6.404 6.645 -0.319 1.00 70.19 191 SER A C 1
ATOM 1541 O O . SER A 1 191 ? 5.709 6.353 -1.285 1.00 70.19 191 SER A O 1
ATOM 1543 N N . LYS A 1 192 ? 7.612 7.197 -0.441 1.00 76.94 192 LYS A N 1
ATOM 1544 C CA . LYS A 1 192 ? 8.323 7.291 -1.726 1.00 76.94 192 LYS A CA 1
ATOM 1545 C C . LYS A 1 192 ? 9.122 6.024 -2.042 1.00 76.94 192 LYS A C 1
ATOM 1547 O O . LYS A 1 192 ? 9.731 5.930 -3.105 1.00 76.94 192 LYS A O 1
ATOM 1552 N N . ASN A 1 193 ? 9.147 5.073 -1.111 1.00 87.06 193 ASN A N 1
ATOM 1553 C CA . ASN A 1 193 ? 10.002 3.900 -1.183 1.00 87.06 193 ASN A CA 1
ATOM 1554 C C . ASN A 1 193 ? 9.218 2.700 -1.687 1.00 87.06 193 ASN A C 1
ATOM 1556 O O . ASN A 1 193 ? 8.110 2.439 -1.222 1.00 87.06 193 ASN A O 1
ATOM 1560 N N . ALA A 1 194 ? 9.832 1.952 -2.601 1.00 91.25 194 ALA A N 1
ATOM 1561 C CA . ALA A 1 194 ? 9.351 0.627 -2.946 1.00 91.25 194 ALA A CA 1
ATOM 1562 C C . ALA A 1 194 ? 9.320 -0.274 -1.705 1.00 91.25 194 ALA A C 1
ATOM 1564 O O . ALA A 1 194 ? 10.105 -0.097 -0.771 1.00 91.25 194 ALA A O 1
ATOM 1565 N N . HIS A 1 195 ? 8.447 -1.274 -1.744 1.00 94.31 195 HIS A N 1
ATOM 1566 C CA . HIS A 1 195 ? 8.342 -2.323 -0.736 1.00 94.31 195 HIS A CA 1
ATOM 1567 C C . HIS A 1 195 ? 9.043 -3.587 -1.258 1.00 94.31 195 HIS A C 1
ATOM 1569 O O . HIS A 1 195 ? 8.370 -4.456 -1.822 1.00 94.31 195 HIS A O 1
ATOM 1575 N N . PRO A 1 196 ? 10.382 -3.711 -1.125 1.00 95.56 196 PRO A N 1
ATOM 1576 C CA . PRO A 1 196 ? 11.167 -4.759 -1.786 1.00 95.56 196 PRO A CA 1
ATOM 1577 C C . PRO A 1 196 ? 10.696 -6.168 -1.425 1.00 95.56 196 PRO A C 1
ATOM 1579 O O . PRO A 1 196 ? 10.588 -7.029 -2.295 1.00 95.56 196 PRO A O 1
ATOM 1582 N N . GLU A 1 197 ? 10.359 -6.406 -0.156 1.00 96.25 197 GLU A N 1
ATOM 1583 C CA . GLU A 1 197 ? 9.869 -7.711 0.294 1.00 96.25 197 GLU A CA 1
ATOM 1584 C C . GLU A 1 197 ? 8.533 -8.095 -0.344 1.00 96.25 197 GLU A C 1
ATOM 1586 O O . GLU A 1 197 ? 8.336 -9.247 -0.739 1.00 96.25 197 GLU A O 1
ATOM 1591 N N . ILE A 1 198 ? 7.621 -7.126 -0.456 1.00 97.25 198 ILE A N 1
ATOM 1592 C CA . ILE A 1 198 ? 6.312 -7.321 -1.078 1.00 97.25 198 ILE A CA 1
ATOM 1593 C C . ILE A 1 198 ? 6.485 -7.547 -2.581 1.00 97.25 198 ILE A C 1
ATOM 1595 O O . ILE A 1 198 ? 5.917 -8.495 -3.118 1.00 97.25 198 ILE A O 1
ATOM 1599 N N . ALA A 1 199 ? 7.315 -6.741 -3.250 1.00 97.62 199 ALA A N 1
ATOM 1600 C CA . ALA A 1 199 ? 7.628 -6.906 -4.667 1.00 97.62 199 ALA A CA 1
ATOM 1601 C C . ALA A 1 199 ? 8.229 -8.294 -4.953 1.00 97.62 199 ALA A C 1
ATOM 1603 O O . ALA A 1 199 ? 7.745 -9.008 -5.828 1.00 97.62 199 ALA A O 1
ATOM 1604 N N . ALA A 1 200 ? 9.215 -8.733 -4.162 1.00 97.62 200 ALA A N 1
ATOM 1605 C CA . ALA A 1 200 ? 9.804 -10.067 -4.277 1.00 97.62 200 ALA A CA 1
ATOM 1606 C C . ALA A 1 200 ? 8.781 -11.190 -4.056 1.00 97.62 200 ALA A C 1
ATOM 1608 O O . ALA A 1 200 ? 8.870 -12.255 -4.667 1.00 97.62 200 ALA A O 1
ATOM 1609 N N . HIS A 1 201 ? 7.813 -10.990 -3.161 1.00 98.12 201 HIS A N 1
ATOM 1610 C CA . HIS A 1 201 ? 6.751 -11.963 -2.936 1.00 98.12 201 HIS A CA 1
ATOM 1611 C C . HIS A 1 201 ? 5.741 -12.011 -4.094 1.00 98.12 201 HIS A C 1
ATOM 1613 O O . HIS A 1 201 ? 5.388 -13.105 -4.531 1.00 98.12 201 HIS A O 1
ATOM 1619 N N . LEU A 1 202 ? 5.345 -10.858 -4.643 1.00 98.25 202 LEU A N 1
ATOM 1620 C CA . LEU A 1 202 ? 4.477 -10.763 -5.823 1.00 98.25 202 LEU A CA 1
ATOM 1621 C C . LEU A 1 202 ? 5.111 -11.438 -7.046 1.00 98.25 202 LEU A C 1
ATOM 1623 O O . LEU A 1 202 ? 4.458 -12.237 -7.710 1.00 98.25 202 LEU A O 1
ATOM 1627 N N . LEU A 1 203 ? 6.397 -11.181 -7.296 1.00 98.12 203 LEU A N 1
ATOM 1628 C CA . LEU A 1 203 ? 7.144 -11.777 -8.408 1.00 98.12 203 LEU A CA 1
ATOM 1629 C C . LEU A 1 203 ? 7.243 -13.304 -8.286 1.00 98.12 203 LEU A C 1
ATOM 1631 O O . LEU A 1 203 ? 6.936 -14.021 -9.235 1.00 98.12 203 LEU A O 1
ATOM 1635 N N . ARG A 1 204 ? 7.577 -13.823 -7.094 1.00 97.75 204 ARG A N 1
ATOM 1636 C CA . ARG A 1 204 ? 7.578 -15.276 -6.825 1.00 97.75 204 ARG A CA 1
ATOM 1637 C C . ARG A 1 204 ? 6.200 -15.915 -6.968 1.00 97.75 204 ARG A C 1
ATOM 1639 O O . ARG A 1 204 ? 6.110 -17.101 -7.266 1.00 97.75 204 ARG A O 1
ATOM 1646 N N . SER A 1 205 ? 5.150 -15.130 -6.758 1.00 97.81 205 SER A N 1
ATOM 1647 C CA . SER A 1 205 ? 3.760 -15.559 -6.904 1.00 97.81 205 SER A CA 1
ATOM 1648 C C . SER A 1 205 ? 3.240 -15.412 -8.338 1.00 97.81 205 SER A C 1
ATOM 1650 O O . SER A 1 205 ? 2.065 -15.664 -8.570 1.00 97.81 205 SER A O 1
ATOM 1652 N N . GLY A 1 206 ? 4.086 -15.034 -9.306 1.00 97.56 206 GLY A N 1
ATOM 1653 C CA . GLY A 1 206 ? 3.745 -15.003 -10.730 1.00 97.56 206 GLY A CA 1
ATOM 1654 C C . GLY A 1 206 ? 3.385 -13.629 -11.297 1.00 97.56 206 GLY A C 1
ATOM 1655 O O . GLY A 1 206 ? 2.890 -13.572 -12.420 1.00 97.56 206 GLY A O 1
ATOM 1656 N N . ALA A 1 207 ? 3.617 -12.532 -10.567 1.00 98.06 207 ALA A N 1
ATOM 1657 C CA . ALA A 1 207 ? 3.481 -11.193 -11.141 1.00 98.06 207 ALA A CA 1
ATOM 1658 C C . ALA A 1 207 ? 4.531 -10.964 -12.242 1.00 98.06 207 ALA A C 1
ATOM 1660 O O . ALA A 1 207 ? 5.711 -11.251 -12.037 1.00 98.06 207 ALA A O 1
ATOM 1661 N N . ASP A 1 208 ? 4.109 -10.417 -13.383 1.00 97.44 208 ASP A N 1
ATOM 1662 C CA . ASP A 1 208 ? 4.997 -10.115 -14.507 1.00 97.44 208 ASP A CA 1
ATOM 1663 C C . ASP A 1 208 ? 5.569 -8.690 -14.371 1.00 97.44 208 ASP A C 1
ATOM 1665 O O . ASP A 1 208 ? 4.829 -7.709 -14.463 1.00 97.44 208 ASP A O 1
ATOM 1669 N N . PRO A 1 209 ? 6.886 -8.518 -14.167 1.00 96.25 209 PRO A N 1
ATOM 1670 C CA . PRO A 1 209 ? 7.480 -7.186 -14.098 1.00 96.25 209 PRO A CA 1
ATOM 1671 C C . PRO A 1 209 ? 7.541 -6.459 -15.454 1.00 96.25 209 PRO A C 1
ATOM 1673 O O . PRO A 1 209 ? 7.795 -5.249 -15.492 1.00 96.25 209 PRO A O 1
ATOM 1676 N N . GLY A 1 210 ? 7.327 -7.180 -16.559 1.00 95.25 210 GLY A N 1
ATOM 1677 C CA . GLY A 1 210 ? 7.164 -6.639 -17.905 1.00 95.25 210 GLY A CA 1
ATOM 1678 C C . GLY A 1 210 ? 5.737 -6.188 -18.225 1.00 95.25 210 GLY A C 1
ATOM 1679 O O . GLY A 1 210 ? 5.534 -5.576 -19.277 1.00 95.25 210 GLY A O 1
ATOM 1680 N N . GLU A 1 211 ? 4.771 -6.438 -17.333 1.00 95.94 211 GLU A N 1
ATOM 1681 C CA . GLU A 1 211 ? 3.369 -6.070 -17.528 1.00 95.94 211 GLU A CA 1
ATOM 1682 C C . GLU A 1 211 ? 3.227 -4.572 -17.835 1.00 95.94 211 GLU A C 1
ATOM 1684 O O . GLU A 1 211 ? 3.934 -3.720 -17.288 1.00 95.94 211 GLU A O 1
ATOM 1689 N N . LEU A 1 212 ? 2.315 -4.237 -18.747 1.00 94.69 212 LEU A N 1
ATOM 1690 C CA . LEU A 1 212 ? 2.075 -2.857 -19.150 1.00 94.69 212 LEU A CA 1
ATOM 1691 C C . LEU A 1 212 ? 0.959 -2.242 -18.307 1.00 94.69 212 LEU A C 1
ATOM 1693 O O . LEU A 1 212 ? -0.157 -2.752 -18.265 1.00 94.69 212 LEU A O 1
ATOM 1697 N N . TYR A 1 213 ? 1.217 -1.068 -17.742 1.00 94.12 213 TYR A N 1
ATOM 1698 C CA . TYR A 1 213 ? 0.203 -0.231 -17.113 1.00 94.12 213 TYR A CA 1
ATOM 1699 C C . TYR A 1 213 ? 0.257 1.176 -17.708 1.00 94.12 213 TYR A C 1
ATOM 1701 O O . TYR A 1 213 ? 1.310 1.810 -17.769 1.00 94.12 213 TYR A O 1
ATOM 1709 N N . GLN A 1 214 ? -0.890 1.659 -18.201 1.00 91.38 214 GLN A N 1
ATOM 1710 C CA . GLN A 1 214 ? -0.989 2.922 -18.953 1.00 91.38 214 GLN A CA 1
ATOM 1711 C C . GLN A 1 214 ? -0.020 2.986 -20.155 1.00 91.38 214 GLN A C 1
ATOM 1713 O O . GLN A 1 214 ? 0.493 4.047 -20.498 1.00 91.38 214 GLN A O 1
ATOM 1718 N N . GLY A 1 215 ? 0.238 1.837 -20.794 1.00 90.88 215 GLY A N 1
ATOM 1719 C CA . GLY A 1 215 ? 1.119 1.725 -21.962 1.00 90.88 215 GLY A CA 1
ATOM 1720 C C . GLY A 1 215 ? 2.620 1.710 -21.653 1.00 90.88 215 GLY A C 1
ATOM 1721 O O . GLY A 1 215 ? 3.416 1.723 -22.585 1.00 90.88 215 GLY A O 1
ATOM 1722 N N . ILE A 1 216 ? 3.017 1.670 -20.378 1.00 89.38 216 ILE A N 1
ATOM 1723 C CA . ILE A 1 216 ? 4.419 1.643 -19.939 1.00 89.38 216 ILE A CA 1
ATOM 1724 C C . ILE A 1 216 ? 4.639 0.381 -19.102 1.00 89.38 216 ILE A C 1
ATOM 1726 O O . ILE A 1 216 ? 3.777 0.031 -18.298 1.00 89.38 216 ILE A O 1
ATOM 1730 N N . SER A 1 217 ? 5.774 -0.303 -19.266 1.00 92.44 217 SER A N 1
ATOM 1731 C CA . SER A 1 217 ? 6.084 -1.468 -18.427 1.00 92.44 217 SER A CA 1
ATOM 1732 C C . SER A 1 217 ? 6.324 -1.068 -16.972 1.00 92.44 217 SER A C 1
ATOM 1734 O O . SER A 1 217 ? 6.843 0.020 -16.693 1.00 92.44 217 SER A O 1
ATOM 1736 N N . LEU A 1 218 ? 5.980 -1.950 -16.031 1.00 94.62 218 LEU A N 1
ATOM 1737 C CA . LEU A 1 218 ? 6.156 -1.679 -14.599 1.00 94.62 218 LEU A CA 1
ATOM 1738 C C . LEU A 1 218 ? 7.614 -1.377 -14.245 1.00 94.62 218 LEU A C 1
ATOM 1740 O O . LEU A 1 218 ? 7.889 -0.462 -13.470 1.00 94.62 218 LEU A O 1
ATOM 1744 N N . TRP A 1 219 ? 8.559 -2.082 -14.872 1.00 92.44 219 TRP A N 1
ATOM 1745 C CA . TRP A 1 219 ? 9.986 -1.794 -14.743 1.00 92.44 219 TRP A CA 1
ATOM 1746 C C . TRP A 1 219 ? 10.341 -0.352 -15.112 1.00 92.44 219 TRP A C 1
ATOM 1748 O O . TRP A 1 219 ? 10.967 0.366 -14.331 1.00 92.44 219 TRP A O 1
ATOM 1758 N N . VAL A 1 220 ? 9.917 0.093 -16.295 1.00 88.25 220 VAL A N 1
ATOM 1759 C CA . VAL A 1 220 ? 10.197 1.447 -16.778 1.00 88.25 220 VAL A CA 1
ATOM 1760 C C . VAL A 1 220 ? 9.527 2.479 -15.881 1.00 88.25 220 VAL A C 1
ATOM 1762 O O . VAL A 1 220 ? 10.138 3.491 -15.540 1.00 88.25 220 VAL A O 1
ATOM 1765 N N . ARG A 1 221 ? 8.294 2.213 -15.447 1.00 90.62 221 ARG A N 1
ATOM 1766 C CA . ARG A 1 221 ? 7.554 3.080 -14.531 1.00 90.62 221 ARG A CA 1
ATOM 1767 C C . ARG A 1 221 ? 8.249 3.211 -13.175 1.00 90.62 221 ARG A C 1
ATOM 1769 O O . ARG A 1 221 ? 8.352 4.327 -12.675 1.00 90.62 221 ARG A O 1
ATOM 1776 N N . TYR A 1 222 ? 8.790 2.120 -12.633 1.00 91.94 222 TYR A N 1
ATOM 1777 C CA . TYR A 1 222 ? 9.588 2.134 -11.408 1.00 91.94 222 TYR A CA 1
ATOM 1778 C C . TYR A 1 222 ? 10.872 2.947 -11.566 1.00 91.94 222 TYR A C 1
ATOM 1780 O O . TYR A 1 222 ? 11.144 3.860 -10.796 1.00 91.94 222 TYR A O 1
ATOM 1788 N N . ILE A 1 223 ? 11.626 2.714 -12.636 1.00 86.56 223 ILE A N 1
ATOM 1789 C CA . ILE A 1 223 ? 12.801 3.526 -12.964 1.00 86.56 223 ILE A CA 1
ATOM 1790 C C . ILE A 1 223 ? 12.452 5.020 -13.074 1.00 86.56 223 ILE A C 1
ATOM 1792 O O . ILE A 1 223 ? 13.184 5.883 -12.583 1.00 86.56 223 ILE A O 1
ATOM 1796 N N . LEU A 1 224 ? 11.310 5.339 -13.684 1.00 83.88 224 LEU A N 1
ATOM 1797 C CA . LEU A 1 224 ? 10.792 6.699 -13.778 1.00 83.88 224 LEU A CA 1
ATOM 1798 C C . LEU A 1 224 ? 10.206 7.232 -12.465 1.00 83.88 224 LEU A C 1
ATOM 1800 O O . LEU A 1 224 ? 9.946 8.430 -12.414 1.00 83.88 224 LEU A O 1
ATOM 1804 N N . SER A 1 225 ? 9.987 6.427 -11.427 1.00 86.06 225 SER A N 1
ATOM 1805 C CA . SER A 1 225 ? 9.583 6.924 -10.106 1.00 86.06 225 SER A CA 1
ATOM 1806 C C . SER A 1 225 ? 10.783 7.268 -9.232 1.00 86.06 225 SER A C 1
ATOM 1808 O O . SER A 1 225 ? 10.685 8.146 -8.379 1.00 86.06 225 SER A O 1
ATOM 1810 N N . LEU A 1 226 ? 11.950 6.683 -9.514 1.00 84.56 226 LEU A N 1
ATOM 1811 C CA . LEU A 1 226 ? 13.228 6.999 -8.868 1.00 84.56 226 LEU A CA 1
ATOM 1812 C C . LEU A 1 226 ? 13.755 8.409 -9.205 1.00 84.56 226 LEU A C 1
ATOM 1814 O O . LEU A 1 226 ? 14.921 8.709 -9.006 1.00 84.56 226 LEU A O 1
ATOM 1818 N N . GLN A 1 227 ? 12.931 9.307 -9.743 1.00 69.44 227 GLN A N 1
ATOM 1819 C CA . GLN A 1 227 ? 13.329 10.659 -10.147 1.00 69.44 227 GLN A CA 1
ATOM 1820 C C . GLN A 1 227 ? 13.725 11.567 -8.984 1.00 69.44 227 GLN A C 1
ATOM 1822 O O . GLN A 1 227 ? 14.378 12.585 -9.221 1.00 69.44 227 GLN A O 1
ATOM 1827 N N . ASP A 1 228 ? 13.334 11.183 -7.774 1.00 69.12 228 ASP A N 1
ATOM 1828 C CA . ASP A 1 228 ? 13.525 11.906 -6.524 1.00 69.12 228 ASP A CA 1
ATOM 1829 C C . ASP A 1 228 ? 14.409 11.083 -5.565 1.00 69.12 228 ASP A C 1
ATOM 1831 O O . ASP A 1 228 ? 14.058 10.844 -4.410 1.00 69.12 228 ASP A O 1
ATOM 1835 N N . LEU A 1 229 ? 15.548 10.582 -6.080 1.00 65.38 229 LEU A N 1
ATOM 1836 C CA . LEU A 1 229 ? 16.460 9.692 -5.342 1.00 65.38 229 LEU A CA 1
ATOM 1837 C C . LEU A 1 229 ? 16.940 10.271 -4.006 1.00 65.38 229 LEU A C 1
ATOM 1839 O O . LEU A 1 229 ? 17.331 9.506 -3.126 1.00 65.38 229 LEU A O 1
ATOM 1843 N N . ASP A 1 230 ? 16.929 11.596 -3.853 1.00 72.69 230 ASP A N 1
ATOM 1844 C CA . ASP A 1 230 ? 17.319 12.269 -2.611 1.00 72.69 230 ASP A CA 1
ATOM 1845 C C . ASP A 1 230 ? 16.396 11.894 -1.437 1.00 72.69 230 ASP A C 1
ATOM 1847 O O . ASP A 1 230 ? 16.764 12.061 -0.274 1.00 72.69 230 ASP A O 1
ATOM 1851 N N . HIS A 1 231 ? 15.214 11.347 -1.730 1.00 76.19 231 HIS A N 1
ATOM 1852 C CA . HIS A 1 231 ? 14.229 10.917 -0.745 1.00 76.19 231 HIS A CA 1
ATOM 1853 C C . HIS A 1 231 ? 13.936 9.414 -0.767 1.00 76.19 231 HIS A C 1
ATOM 1855 O O . HIS A 1 231 ? 13.101 8.959 0.016 1.00 76.19 231 HIS A O 1
ATOM 1861 N N . CYS A 1 232 ? 14.601 8.648 -1.635 1.00 80.44 232 CYS A N 1
ATOM 1862 C CA . CYS A 1 232 ? 14.423 7.203 -1.705 1.00 80.44 232 CYS A CA 1
ATOM 1863 C C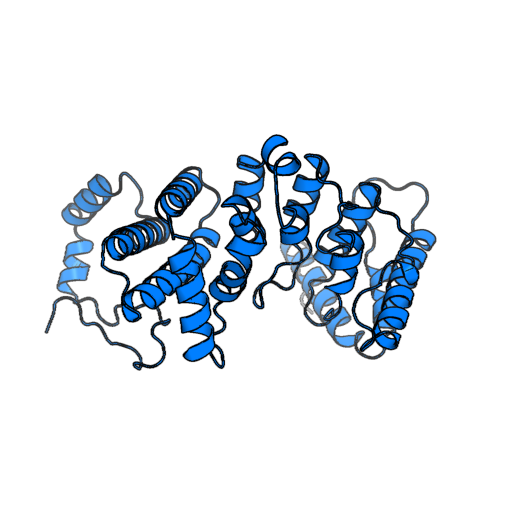 . CYS A 1 232 ? 15.411 6.478 -0.783 1.00 80.44 232 CYS A C 1
ATOM 1865 O O . CYS A 1 232 ? 16.604 6.789 -0.760 1.00 80.44 232 CYS A O 1
ATOM 1867 N N . ASP A 1 233 ? 14.940 5.444 -0.085 1.00 87.00 233 ASP A N 1
ATOM 1868 C CA . ASP A 1 233 ? 15.824 4.481 0.565 1.00 87.00 233 ASP A CA 1
ATOM 1869 C C . ASP A 1 233 ? 16.612 3.716 -0.507 1.00 87.00 233 ASP A C 1
ATOM 1871 O O . ASP A 1 233 ? 16.075 2.917 -1.286 1.00 87.00 233 ASP A O 1
ATOM 1875 N N . ARG A 1 234 ? 17.915 3.989 -0.552 1.00 83.12 234 ARG A N 1
ATOM 1876 C CA . ARG A 1 234 ? 18.833 3.432 -1.546 1.00 83.12 234 ARG A CA 1
ATOM 1877 C C . ARG A 1 234 ? 18.960 1.922 -1.414 1.00 83.12 234 ARG A C 1
ATOM 1879 O O . ARG A 1 234 ? 19.074 1.246 -2.435 1.00 83.12 234 ARG A O 1
ATOM 1886 N N . VAL A 1 235 ? 18.917 1.398 -0.187 1.00 85.75 235 VAL A N 1
ATOM 1887 C CA . VAL A 1 235 ? 19.056 -0.041 0.065 1.00 85.75 235 VAL A CA 1
ATOM 1888 C C . VAL A 1 235 ? 17.839 -0.770 -0.495 1.00 85.75 235 VAL A C 1
ATOM 1890 O O . VAL A 1 235 ? 17.995 -1.651 -1.340 1.00 85.75 235 VAL A O 1
ATOM 1893 N N . SER A 1 236 ? 16.630 -0.338 -0.126 1.00 88.81 236 SER A N 1
ATOM 1894 C CA . SER A 1 236 ? 15.390 -0.899 -0.679 1.00 88.81 236 SER A CA 1
ATOM 1895 C C . SER A 1 236 ? 15.311 -0.765 -2.199 1.00 88.81 236 SER A C 1
ATOM 1897 O O . SER A 1 236 ? 14.868 -1.691 -2.880 1.00 88.81 236 SER A O 1
ATOM 1899 N N . THR A 1 237 ? 15.783 0.357 -2.750 1.00 89.69 237 THR A N 1
ATOM 1900 C CA . THR A 1 237 ? 15.824 0.580 -4.203 1.00 89.69 237 THR A CA 1
ATOM 1901 C C . THR A 1 237 ? 16.706 -0.448 -4.906 1.00 89.69 237 THR A C 1
ATOM 1903 O O . THR A 1 237 ? 16.289 -1.066 -5.884 1.00 89.69 237 THR A O 1
ATOM 1906 N N . PHE A 1 238 ? 17.912 -0.672 -4.388 1.00 87.00 238 PHE A N 1
ATOM 1907 C CA . PHE A 1 238 ? 18.844 -1.634 -4.962 1.00 87.00 238 PHE A CA 1
ATOM 1908 C C . PHE A 1 238 ? 18.301 -3.065 -4.900 1.00 87.00 238 PHE A C 1
ATOM 1910 O O . PHE A 1 238 ? 18.280 -3.752 -5.921 1.00 87.00 238 PHE A O 1
ATOM 1917 N N . ILE A 1 239 ? 17.786 -3.478 -3.736 1.00 91.00 239 ILE A N 1
ATOM 1918 C CA . ILE A 1 239 ? 17.170 -4.801 -3.555 1.00 91.00 239 ILE A CA 1
ATOM 1919 C C . ILE A 1 239 ? 16.023 -4.992 -4.552 1.00 91.00 239 ILE A C 1
ATOM 1921 O O . ILE A 1 239 ? 15.900 -6.052 -5.166 1.00 91.00 239 ILE A O 1
ATOM 1925 N N . THR A 1 240 ? 15.199 -3.963 -4.755 1.00 93.75 240 THR A N 1
ATOM 1926 C CA . THR A 1 240 ? 14.077 -4.014 -5.700 1.00 93.75 240 THR A CA 1
ATOM 1927 C C . THR A 1 240 ? 14.563 -4.181 -7.143 1.00 93.75 240 THR A C 1
ATOM 1929 O O . THR A 1 240 ? 14.069 -5.057 -7.850 1.00 93.75 240 THR A O 1
ATOM 1932 N N . ILE A 1 241 ? 15.564 -3.403 -7.574 1.00 92.00 241 ILE A N 1
ATOM 1933 C CA . ILE A 1 241 ? 16.171 -3.518 -8.913 1.00 92.00 241 ILE A CA 1
ATOM 1934 C C . ILE A 1 241 ? 16.743 -4.919 -9.136 1.00 92.00 241 ILE A C 1
ATOM 1936 O O . ILE A 1 241 ? 16.446 -5.559 -10.145 1.00 92.00 241 ILE A O 1
ATOM 1940 N N . GLU A 1 242 ? 17.543 -5.413 -8.193 1.00 91.00 242 GLU A N 1
ATOM 1941 C CA . GLU A 1 242 ? 18.143 -6.741 -8.285 1.00 91.00 242 GLU A CA 1
ATOM 1942 C C . GLU A 1 242 ? 17.069 -7.832 -8.368 1.00 91.00 242 GLU A C 1
ATOM 1944 O O . GLU A 1 242 ? 17.146 -8.730 -9.210 1.00 91.00 242 GLU A O 1
ATOM 1949 N N . THR A 1 243 ? 16.031 -7.721 -7.538 1.00 95.44 243 THR A N 1
ATOM 1950 C CA . THR A 1 243 ? 14.901 -8.653 -7.531 1.00 95.44 243 THR A CA 1
ATOM 1951 C C . THR A 1 243 ? 14.199 -8.682 -8.888 1.00 95.44 243 THR A C 1
ATOM 1953 O O . THR A 1 243 ? 13.930 -9.766 -9.406 1.00 95.44 243 THR A O 1
ATOM 1956 N N . LEU A 1 244 ? 13.944 -7.522 -9.496 1.00 95.31 244 LEU A N 1
ATOM 1957 C CA . LEU A 1 244 ? 13.305 -7.418 -10.811 1.00 95.31 244 LEU A CA 1
ATOM 1958 C C . LEU A 1 244 ? 14.165 -8.046 -11.918 1.00 95.31 244 LEU A C 1
ATOM 1960 O O . LEU A 1 244 ? 13.659 -8.822 -12.727 1.00 95.31 244 LEU A O 1
ATOM 1964 N N . ILE A 1 245 ? 15.478 -7.798 -11.911 1.00 92.19 245 ILE A N 1
ATOM 1965 C CA . ILE A 1 245 ? 16.415 -8.394 -12.878 1.00 92.19 245 ILE A CA 1
ATOM 1966 C C . ILE A 1 245 ? 16.444 -9.921 -12.757 1.00 92.19 245 ILE A C 1
ATOM 1968 O O . ILE A 1 245 ? 16.462 -10.622 -13.770 1.00 92.19 245 ILE A O 1
ATOM 1972 N N . ARG A 1 246 ? 16.435 -10.453 -11.528 1.00 94.06 246 ARG A N 1
ATOM 1973 C CA . ARG A 1 246 ? 16.389 -11.904 -11.283 1.00 94.06 246 ARG A CA 1
ATOM 1974 C C . ARG A 1 246 ? 15.100 -12.546 -11.807 1.00 94.06 246 ARG A C 1
ATOM 1976 O O . ARG A 1 246 ? 15.137 -13.708 -12.194 1.00 94.06 246 ARG A O 1
ATOM 1983 N N . HIS A 1 247 ? 14.003 -11.791 -11.877 1.00 96.44 247 HIS A N 1
ATOM 1984 C CA . HIS A 1 247 ? 12.719 -12.242 -12.425 1.00 96.44 247 HIS A CA 1
ATOM 1985 C C . HIS A 1 247 ? 12.538 -11.898 -13.915 1.00 96.44 247 HIS A C 1
ATOM 1987 O O . HIS A 1 247 ? 11.418 -11.862 -14.412 1.00 96.44 247 HIS A O 1
ATOM 1993 N N . GLY A 1 248 ? 13.638 -11.689 -14.648 1.00 93.19 248 GLY A N 1
ATOM 1994 C CA . GLY A 1 248 ? 13.625 -11.688 -16.113 1.00 93.19 248 GLY A CA 1
ATOM 1995 C C . GLY A 1 248 ? 13.277 -10.356 -16.773 1.00 93.19 248 GLY A C 1
ATOM 1996 O O . GLY A 1 248 ? 13.031 -10.333 -17.976 1.00 93.19 248 GLY A O 1
ATOM 1997 N N . VAL A 1 249 ? 13.287 -9.249 -16.028 1.00 91.31 249 VAL A N 1
ATOM 1998 C CA . VAL A 1 249 ? 13.154 -7.914 -16.624 1.00 91.31 249 VAL A CA 1
ATOM 1999 C C . VAL A 1 249 ? 14.262 -7.653 -17.641 1.00 91.31 249 VAL A C 1
ATOM 2001 O O . VAL A 1 249 ? 15.438 -7.925 -17.378 1.00 91.31 249 VAL A O 1
ATOM 2004 N N . ASP A 1 250 ? 13.894 -7.059 -18.780 1.00 84.88 250 ASP A N 1
ATOM 2005 C CA . ASP A 1 250 ? 14.875 -6.560 -19.739 1.00 84.88 250 ASP A CA 1
ATOM 2006 C C . ASP A 1 250 ? 15.708 -5.442 -19.096 1.00 84.88 250 ASP A C 1
ATOM 2008 O O . ASP A 1 250 ? 15.222 -4.358 -18.751 1.00 84.88 250 ASP A O 1
ATOM 2012 N N . ARG A 1 251 ? 17.002 -5.721 -18.937 1.00 81.12 251 ARG A N 1
ATOM 2013 C CA . ARG A 1 251 ? 17.980 -4.781 -18.380 1.00 81.12 251 ARG A CA 1
ATOM 2014 C C . ARG A 1 251 ? 18.139 -3.549 -19.267 1.00 81.12 251 ARG A C 1
ATOM 2016 O O . ARG A 1 251 ? 18.582 -2.503 -18.794 1.00 81.12 251 ARG A O 1
ATOM 2023 N N . PHE A 1 252 ? 17.782 -3.662 -20.544 1.00 75.19 252 PHE A N 1
ATOM 2024 C CA . PHE A 1 252 ? 17.906 -2.604 -21.526 1.00 75.19 252 PHE A CA 1
ATOM 2025 C C . PHE A 1 252 ? 16.561 -1.909 -21.732 1.00 75.19 252 PHE A C 1
ATOM 2027 O O . PHE A 1 252 ? 15.778 -2.263 -22.604 1.00 75.19 252 PHE A O 1
ATOM 2034 N N . VAL A 1 253 ? 16.322 -0.842 -20.971 1.00 70.12 253 VAL A N 1
ATOM 2035 C CA . VAL A 1 253 ? 15.236 0.094 -21.292 1.00 70.12 253 VAL A CA 1
ATOM 2036 C C . VAL A 1 253 ? 15.639 0.886 -22.530 1.00 70.12 253 VAL A C 1
ATOM 2038 O O . VAL A 1 253 ? 16.618 1.641 -22.489 1.00 70.12 253 VAL A O 1
ATOM 2041 N N . ARG A 1 254 ? 14.908 0.738 -23.639 1.00 73.25 254 ARG A N 1
ATOM 2042 C CA . ARG A 1 254 ? 15.153 1.572 -24.818 1.00 73.25 254 ARG A CA 1
ATOM 2043 C C . ARG A 1 254 ? 14.483 2.921 -24.604 1.00 73.25 254 ARG A C 1
ATOM 2045 O O . ARG A 1 254 ? 13.364 3.010 -24.111 1.00 73.25 254 ARG A O 1
ATOM 2052 N N . ILE A 1 255 ? 15.147 3.994 -25.030 1.00 63.84 255 ILE A N 1
ATOM 2053 C CA . ILE A 1 255 ? 14.572 5.350 -24.972 1.00 63.84 255 ILE A CA 1
ATOM 2054 C C . ILE A 1 255 ? 13.258 5.414 -25.768 1.00 63.84 255 ILE A C 1
ATOM 2056 O O . ILE A 1 255 ? 12.333 6.115 -25.371 1.00 63.84 255 ILE A O 1
ATOM 2060 N N . SER A 1 256 ? 13.142 4.623 -26.839 1.00 68.44 256 SER A N 1
ATOM 2061 C CA . SER A 1 256 ? 11.918 4.480 -27.635 1.00 68.44 256 SER A CA 1
ATOM 2062 C C . SER A 1 256 ? 10.705 3.996 -26.841 1.00 68.44 256 SER A C 1
ATOM 2064 O O . SER A 1 256 ? 9.582 4.274 -27.250 1.00 68.44 256 SER A O 1
ATOM 2066 N N . ASP A 1 257 ? 10.922 3.300 -25.723 1.00 64.62 257 ASP A N 1
ATOM 2067 C CA . ASP A 1 257 ? 9.861 2.744 -24.879 1.00 64.62 257 ASP A CA 1
ATOM 2068 C C . ASP A 1 257 ? 9.316 3.806 -23.903 1.00 64.62 257 ASP A C 1
ATOM 2070 O O . ASP A 1 257 ? 8.277 3.625 -23.273 1.00 64.62 257 ASP A O 1
ATOM 2074 N N . LEU A 1 258 ? 9.981 4.965 -23.808 1.00 65.75 258 LEU A N 1
ATOM 2075 C CA . LEU A 1 258 ? 9.627 6.088 -22.938 1.00 65.75 258 LEU A CA 1
ATOM 2076 C C . LEU A 1 258 ? 8.654 7.079 -23.601 1.00 65.75 258 LEU A C 1
ATOM 2078 O O . LEU A 1 258 ? 8.754 8.278 -23.334 1.00 65.75 258 LEU A O 1
ATOM 2082 N N . GLN A 1 259 ? 7.707 6.611 -24.426 1.00 60.62 259 GLN A N 1
ATOM 2083 C CA . GLN A 1 259 ? 6.790 7.446 -25.235 1.00 60.62 259 GLN A CA 1
ATOM 2084 C C . GLN A 1 259 ? 5.860 8.405 -24.450 1.00 60.62 259 GLN A C 1
ATOM 2086 O O . GLN A 1 259 ? 4.995 9.052 -25.037 1.00 60.62 259 GLN A O 1
ATOM 2091 N N . ALA A 1 260 ? 6.018 8.541 -23.133 1.00 54.09 260 ALA A N 1
ATOM 2092 C CA . ALA A 1 260 ? 5.309 9.532 -22.330 1.00 54.09 260 ALA A CA 1
ATOM 2093 C C . ALA A 1 260 ? 5.812 10.964 -22.611 1.00 54.09 260 ALA A C 1
ATOM 2095 O O . ALA A 1 260 ? 6.853 11.168 -23.213 1.00 54.09 260 ALA A O 1
ATOM 2096 N N . GLU A 1 261 ? 5.096 11.985 -22.155 1.00 53.03 261 GLU A N 1
ATOM 2097 C CA . GLU A 1 261 ? 5.143 13.382 -22.626 1.00 53.03 261 GLU A CA 1
ATOM 2098 C C . GLU A 1 261 ? 6.512 14.038 -22.966 1.00 53.03 261 GLU A C 1
ATOM 2100 O O . GLU A 1 261 ? 7.496 13.831 -22.250 1.00 53.03 261 GLU A O 1
ATOM 2105 N N . PRO A 1 262 ? 6.561 14.923 -23.988 1.00 50.78 262 PRO A N 1
ATOM 2106 C CA . PRO A 1 262 ? 7.788 15.519 -24.546 1.00 50.78 262 PRO A CA 1
ATOM 2107 C C . PRO A 1 262 ? 8.501 16.550 -23.650 1.00 50.78 262 PRO A C 1
ATOM 2109 O O . PRO A 1 262 ? 9.616 16.968 -23.948 1.00 50.78 262 PRO A O 1
ATOM 2112 N N . SER A 1 263 ? 7.905 16.981 -22.537 1.00 56.69 263 SER A N 1
ATOM 2113 C CA . SER A 1 263 ? 8.404 18.121 -21.749 1.00 56.69 263 SER A CA 1
ATOM 2114 C C . SER A 1 263 ? 9.672 17.844 -20.921 1.00 56.69 263 SER A C 1
ATOM 2116 O O . SER A 1 263 ? 10.217 18.775 -20.335 1.00 56.69 263 SER A O 1
ATOM 2118 N N . ASN A 1 264 ? 10.175 16.601 -20.877 1.00 65.31 264 ASN A N 1
ATOM 2119 C CA . ASN A 1 264 ? 11.286 16.206 -19.993 1.00 65.31 264 ASN A CA 1
ATOM 2120 C C . ASN A 1 264 ? 12.327 15.251 -20.616 1.00 65.31 264 ASN A C 1
ATOM 2122 O O . ASN A 1 264 ? 13.046 14.550 -19.901 1.00 65.31 264 ASN A O 1
ATOM 2126 N N . GLU A 1 265 ? 12.449 15.226 -21.942 1.00 64.19 265 GLU A N 1
ATOM 2127 C CA . GLU A 1 265 ? 13.280 14.261 -22.683 1.00 64.19 265 GLU A CA 1
ATOM 2128 C C . GLU A 1 265 ? 14.759 14.239 -22.241 1.00 64.19 265 GLU A C 1
ATOM 2130 O O . GLU A 1 265 ? 15.319 13.179 -21.964 1.00 64.19 265 GLU A O 1
ATOM 2135 N N . LYS A 1 266 ? 15.365 15.412 -22.018 1.00 62.38 266 LYS A N 1
ATOM 2136 C CA . LYS A 1 266 ? 16.772 15.533 -21.592 1.00 62.38 266 LYS A CA 1
ATOM 2137 C C . LYS A 1 266 ? 17.034 15.006 -20.177 1.00 62.38 266 LYS A C 1
ATOM 2139 O O . LYS A 1 266 ? 18.101 14.467 -19.891 1.00 62.38 266 LYS A O 1
ATOM 2144 N N . ILE A 1 267 ? 16.056 15.153 -19.282 1.00 60.59 267 ILE A N 1
ATOM 2145 C CA . ILE A 1 267 ? 16.146 14.622 -17.919 1.00 60.59 267 ILE A CA 1
ATOM 2146 C C . ILE A 1 267 ? 15.993 13.094 -17.952 1.00 60.59 267 ILE A C 1
ATOM 2148 O O . ILE A 1 267 ? 16.680 12.388 -17.213 1.00 60.59 267 ILE A O 1
ATOM 2152 N N . ARG A 1 268 ? 15.144 12.563 -18.839 1.00 63.69 268 ARG A N 1
ATOM 2153 C CA . ARG A 1 268 ? 14.988 11.114 -19.027 1.00 63.69 268 ARG A CA 1
ATOM 2154 C C . ARG A 1 268 ? 16.252 10.462 -19.578 1.00 63.69 268 ARG A C 1
ATOM 2156 O O . ARG A 1 268 ? 16.691 9.462 -19.019 1.00 63.69 268 ARG A O 1
ATOM 2163 N N . GLU A 1 269 ? 16.874 11.050 -20.597 1.00 66.31 269 GLU A N 1
ATOM 2164 C CA . GLU A 1 269 ? 18.108 10.526 -21.198 1.00 66.31 269 GLU A CA 1
ATOM 2165 C C . GLU A 1 269 ? 19.259 10.443 -20.177 1.00 66.31 269 GLU A C 1
ATOM 2167 O O . GLU A 1 269 ? 19.926 9.410 -20.052 1.00 66.31 269 GLU A O 1
ATOM 2172 N N . LEU A 1 270 ? 19.438 11.489 -19.359 1.00 62.78 270 LEU A N 1
ATOM 2173 C CA . LEU A 1 270 ? 20.444 11.511 -18.291 1.00 62.78 270 LEU A CA 1
ATOM 2174 C C . LEU A 1 270 ? 20.204 10.410 -17.241 1.00 62.78 270 LEU A C 1
ATOM 2176 O O . LEU A 1 270 ? 21.154 9.824 -16.717 1.00 62.78 270 LEU A O 1
ATOM 2180 N N . ARG A 1 271 ? 18.938 10.102 -16.945 1.00 66.25 271 ARG A N 1
ATOM 2181 C CA . ARG A 1 271 ? 18.536 9.094 -15.952 1.00 66.25 271 ARG A CA 1
ATOM 2182 C C . ARG A 1 271 ? 18.722 7.671 -16.460 1.00 66.25 271 ARG A C 1
ATOM 2184 O O . ARG A 1 271 ? 19.326 6.869 -15.752 1.00 66.25 271 ARG A O 1
ATOM 2191 N N . VAL A 1 272 ? 18.304 7.388 -17.697 1.00 63.06 272 VAL A N 1
ATOM 2192 C CA . VAL A 1 272 ? 18.578 6.103 -18.367 1.00 63.06 272 VAL A CA 1
ATOM 2193 C C . VAL A 1 272 ? 20.081 5.849 -18.399 1.00 63.06 272 VAL A C 1
ATOM 2195 O O . VAL A 1 272 ? 20.538 4.786 -17.991 1.00 63.06 272 VAL A O 1
ATOM 2198 N N . THR A 1 273 ? 20.863 6.867 -18.763 1.00 65.44 273 THR A N 1
ATOM 2199 C CA . THR A 1 273 ? 22.328 6.781 -18.772 1.00 65.44 273 THR A CA 1
ATOM 2200 C C . THR A 1 273 ? 22.902 6.514 -17.374 1.00 65.44 273 THR A C 1
ATOM 2202 O O . THR A 1 273 ? 23.855 5.751 -17.228 1.00 65.44 273 THR A O 1
ATOM 2205 N N . THR A 1 274 ? 22.344 7.128 -16.326 1.00 64.75 274 THR A N 1
ATOM 2206 C CA . THR A 1 274 ? 22.797 6.929 -14.936 1.00 64.75 274 THR A CA 1
ATOM 2207 C C . THR A 1 274 ? 22.509 5.508 -14.452 1.00 64.75 274 THR A C 1
ATOM 2209 O O . THR A 1 274 ? 23.395 4.864 -13.898 1.00 64.75 274 THR A O 1
ATOM 2212 N N . LEU A 1 275 ? 21.318 4.977 -14.727 1.00 63.84 275 LEU A N 1
ATOM 2213 C CA . LEU A 1 275 ? 20.956 3.606 -14.364 1.00 63.84 275 LEU A CA 1
ATOM 2214 C C . LEU A 1 275 ? 21.740 2.566 -15.159 1.00 63.84 275 LEU A C 1
ATOM 2216 O O . LEU A 1 275 ? 22.219 1.600 -14.578 1.00 63.84 275 LEU A O 1
ATOM 2220 N N . GLN A 1 276 ? 21.961 2.791 -16.455 1.00 66.50 276 GLN A N 1
ATOM 2221 C CA . GLN A 1 276 ? 22.840 1.943 -17.262 1.00 66.50 276 GLN A CA 1
ATOM 2222 C C . GLN A 1 276 ? 24.261 1.905 -16.690 1.00 66.50 276 GLN A C 1
ATOM 2224 O O . GLN A 1 276 ? 24.870 0.842 -16.638 1.00 66.50 276 GLN A O 1
ATOM 2229 N N . LYS A 1 277 ? 24.779 3.038 -16.196 1.00 66.25 277 LYS A N 1
ATOM 2230 C CA . LYS A 1 277 ? 26.075 3.081 -15.503 1.00 66.25 277 LYS A CA 1
ATOM 2231 C C . LYS A 1 277 ? 26.055 2.317 -14.180 1.00 66.25 277 LYS A C 1
ATOM 2233 O O . LYS A 1 277 ? 27.028 1.632 -13.892 1.00 66.25 277 LYS A O 1
ATOM 2238 N N . MET A 1 278 ? 24.974 2.403 -13.402 1.00 63.50 278 MET A N 1
ATOM 2239 C CA . MET A 1 278 ? 24.816 1.630 -12.162 1.00 63.50 278 MET A CA 1
ATOM 2240 C C . MET A 1 278 ? 24.787 0.122 -12.439 1.00 63.50 278 MET A C 1
ATOM 2242 O O . MET A 1 278 ? 25.495 -0.632 -11.777 1.00 63.50 278 MET A O 1
ATOM 2246 N N . LEU A 1 279 ? 24.028 -0.305 -13.452 1.00 63.59 279 LEU A N 1
ATOM 2247 C CA . LEU A 1 279 ? 23.930 -1.706 -13.868 1.00 63.59 279 LEU A CA 1
ATOM 2248 C C . LEU A 1 279 ? 25.260 -2.235 -14.412 1.00 63.59 279 LEU A C 1
ATOM 2250 O O . LEU A 1 279 ? 25.720 -3.286 -13.979 1.00 63.59 279 LEU A O 1
ATOM 2254 N N . LEU A 1 280 ? 25.923 -1.479 -15.290 1.00 66.56 280 LEU A N 1
ATOM 2255 C CA . LEU A 1 280 ? 27.236 -1.844 -15.824 1.00 66.56 280 LEU A CA 1
ATOM 2256 C C . LEU A 1 280 ? 28.294 -1.923 -14.715 1.00 66.56 280 LEU A C 1
ATOM 2258 O O . LEU A 1 280 ? 29.160 -2.797 -14.726 1.00 66.56 280 LEU A O 1
ATOM 2262 N N . HIS A 1 281 ? 28.238 -1.014 -13.741 1.00 63.22 281 HIS A N 1
ATOM 2263 C CA . HIS A 1 281 ? 29.143 -1.042 -12.601 1.00 63.22 281 HIS A CA 1
ATOM 2264 C C . HIS A 1 281 ? 28.903 -2.279 -11.719 1.00 63.22 281 HIS A C 1
ATOM 2266 O O . HIS A 1 281 ? 29.865 -2.972 -11.396 1.00 63.22 281 HIS A O 1
ATOM 2272 N N . TYR A 1 282 ? 27.643 -2.625 -11.431 1.00 61.75 282 TYR A N 1
ATOM 2273 C CA . TYR A 1 282 ? 27.295 -3.878 -10.751 1.00 61.75 282 TYR A CA 1
ATOM 2274 C C . TYR A 1 282 ? 27.814 -5.109 -11.510 1.00 61.75 282 TYR A C 1
ATOM 2276 O O . TYR A 1 282 ? 28.426 -5.989 -10.915 1.00 61.75 282 TYR A O 1
ATOM 2284 N N . GLU A 1 283 ? 27.635 -5.164 -12.832 1.00 62.62 283 GLU A N 1
ATOM 2285 C CA . GLU A 1 283 ? 28.089 -6.295 -13.654 1.00 62.62 283 GLU A CA 1
ATOM 2286 C C . GLU A 1 283 ? 29.616 -6.434 -13.692 1.00 62.62 283 GLU A C 1
ATOM 2288 O O . GLU A 1 283 ? 30.139 -7.547 -13.647 1.00 62.62 283 GLU A O 1
ATOM 2293 N N . THR A 1 284 ? 30.340 -5.316 -13.753 1.00 63.53 284 THR A N 1
ATOM 2294 C CA . THR A 1 284 ? 31.814 -5.307 -13.806 1.00 63.53 284 THR A CA 1
ATOM 2295 C C . THR A 1 284 ? 32.468 -5.609 -12.462 1.00 63.53 284 THR A C 1
ATOM 2297 O O . THR A 1 284 ? 33.586 -6.119 -12.437 1.00 63.53 284 THR A O 1
ATOM 2300 N N . HIS A 1 285 ? 31.771 -5.339 -11.360 1.00 56.88 285 HIS A N 1
ATOM 2301 C CA . HIS A 1 285 ? 32.254 -5.556 -9.996 1.00 56.88 285 HIS A CA 1
ATOM 2302 C C . HIS A 1 285 ? 31.519 -6.719 -9.328 1.00 56.88 285 HIS A C 1
ATOM 2304 O O . HIS A 1 285 ? 31.409 -6.759 -8.108 1.00 56.88 285 HIS A O 1
ATOM 2310 N N . ARG A 1 286 ? 31.028 -7.679 -10.123 1.00 50.28 286 ARG A N 1
ATOM 2311 C CA . ARG A 1 286 ? 30.472 -8.951 -9.657 1.00 50.28 286 ARG A CA 1
ATOM 2312 C C . ARG A 1 286 ? 31.586 -10.017 -9.587 1.00 50.28 286 ARG A C 1
ATOM 2314 O O . ARG A 1 286 ? 31.879 -10.631 -10.611 1.00 50.28 286 ARG A O 1
ATOM 2321 N N . PRO A 1 287 ? 32.242 -10.247 -8.429 1.00 41.97 287 PRO A N 1
ATOM 2322 C CA . PRO A 1 287 ? 33.158 -11.345 -8.187 1.00 41.97 287 PRO A CA 1
ATOM 2323 C C . PRO A 1 287 ? 32.660 -12.678 -8.731 1.00 41.97 287 PRO A C 1
ATOM 2325 O O . PRO A 1 287 ? 31.535 -13.115 -8.488 1.00 41.97 287 PRO A O 1
ATOM 2328 N N . ALA A 1 288 ? 33.551 -13.339 -9.460 1.00 41.19 288 ALA A N 1
ATOM 2329 C CA . ALA A 1 288 ? 33.362 -14.704 -9.899 1.00 41.19 288 ALA A CA 1
ATOM 2330 C C . ALA A 1 288 ? 33.567 -15.648 -8.702 1.00 41.19 288 ALA A C 1
ATOM 2332 O O . ALA A 1 288 ? 34.684 -15.783 -8.208 1.00 41.19 288 ALA A O 1
ATOM 2333 N N . GLY A 1 289 ? 32.491 -16.312 -8.268 1.00 43.97 289 GLY A N 1
ATOM 2334 C CA . GLY A 1 289 ? 32.565 -17.470 -7.371 1.00 43.97 289 GLY A CA 1
ATOM 2335 C C . GLY A 1 289 ? 32.274 -17.227 -5.888 1.00 43.97 289 GLY A C 1
ATOM 2336 O O . GLY A 1 289 ? 32.919 -17.872 -5.069 1.00 43.97 289 GLY A O 1
ATOM 2337 N N . PHE A 1 290 ? 31.326 -16.353 -5.531 1.00 41.41 290 PHE A N 1
ATOM 2338 C CA . PHE A 1 290 ? 30.923 -16.160 -4.132 1.00 41.41 290 PHE A CA 1
ATOM 2339 C C . PHE A 1 290 ? 29.459 -16.515 -3.836 1.00 41.41 290 PHE A C 1
ATOM 2341 O O . PHE A 1 290 ? 28.578 -16.341 -4.680 1.00 41.41 290 PHE A O 1
ATOM 2348 N N . ASP A 1 291 ? 29.305 -17.055 -2.625 1.00 43.78 291 ASP A N 1
ATOM 2349 C CA . ASP A 1 291 ? 28.128 -17.592 -1.932 1.00 43.78 291 ASP A CA 1
ATOM 2350 C C . ASP A 1 291 ? 27.071 -16.507 -1.639 1.00 43.78 291 ASP A C 1
ATOM 2352 O O . ASP A 1 291 ? 27.397 -15.320 -1.625 1.00 43.78 291 ASP A O 1
ATOM 2356 N N . GLU A 1 292 ? 25.812 -16.901 -1.419 1.00 43.19 292 GLU A N 1
ATOM 2357 C CA . GLU A 1 292 ? 24.636 -16.001 -1.386 1.00 43.19 292 GLU A CA 1
ATOM 2358 C C . GLU A 1 292 ? 24.633 -14.941 -0.265 1.00 43.19 292 GLU A C 1
ATOM 2360 O O . GLU A 1 292 ? 23.845 -13.995 -0.332 1.00 43.19 292 GLU A O 1
ATOM 2365 N N . ASP A 1 293 ? 25.546 -15.020 0.705 1.00 40.91 293 ASP A N 1
ATOM 2366 C CA . ASP A 1 293 ? 25.580 -14.127 1.859 1.00 40.91 293 ASP A CA 1
ATOM 2367 C C . ASP A 1 293 ? 26.822 -13.219 1.868 1.00 40.91 293 ASP A C 1
ATOM 2369 O O . ASP A 1 293 ? 27.954 -13.660 2.059 1.00 40.91 293 ASP A O 1
ATOM 2373 N N . ALA A 1 294 ? 26.549 -11.915 1.763 1.00 37.88 294 ALA A N 1
ATOM 2374 C CA . ALA A 1 294 ? 27.442 -10.755 1.884 1.00 37.88 294 ALA A CA 1
ATOM 2375 C C . ALA A 1 294 ? 28.140 -10.283 0.593 1.00 37.88 294 ALA A C 1
ATOM 2377 O O . ALA A 1 294 ? 29.196 -10.766 0.189 1.00 37.88 294 ALA A O 1
ATOM 2378 N N . TYR A 1 295 ? 27.579 -9.215 0.018 1.00 44.78 295 TYR A N 1
ATOM 2379 C CA . TYR A 1 295 ? 28.231 -8.379 -0.984 1.00 44.78 295 TYR A CA 1
ATOM 2380 C C . TYR A 1 295 ? 28.481 -6.965 -0.476 1.00 44.78 295 TYR A C 1
ATOM 2382 O O . TYR A 1 295 ? 27.642 -6.380 0.215 1.00 44.78 295 TYR A O 1
ATOM 2390 N N . ASP A 1 296 ? 29.626 -6.415 -0.884 1.00 50.12 296 ASP A N 1
ATOM 2391 C CA . ASP A 1 296 ? 30.059 -5.072 -0.534 1.00 50.12 296 ASP A CA 1
ATOM 2392 C C . ASP A 1 296 ? 29.401 -4.021 -1.439 1.00 50.12 296 ASP A C 1
ATOM 2394 O O . ASP A 1 296 ? 29.868 -3.636 -2.510 1.00 50.12 296 ASP A O 1
ATOM 2398 N N . VAL A 1 297 ? 28.243 -3.578 -0.967 1.00 43.12 297 VAL A N 1
ATOM 2399 C CA . VAL A 1 297 ? 27.405 -2.488 -1.477 1.00 43.12 297 VAL A CA 1
ATOM 2400 C C . VAL A 1 297 ? 28.160 -1.136 -1.539 1.00 43.12 297 VAL A C 1
ATOM 2402 O O . VAL A 1 297 ? 27.674 -0.182 -2.154 1.00 43.12 297 VAL A O 1
ATOM 2405 N N . LEU A 1 298 ? 29.364 -1.044 -0.955 1.00 41.41 298 LEU A N 1
ATOM 2406 C CA . LEU A 1 298 ? 30.203 0.157 -0.917 1.00 41.41 298 LEU A CA 1
ATOM 2407 C C . LEU A 1 298 ? 30.710 0.625 -2.288 1.00 41.41 298 LEU A C 1
ATOM 2409 O O . LEU A 1 298 ? 30.682 1.830 -2.525 1.00 41.41 298 LEU A O 1
ATOM 2413 N N . ASP A 1 299 ? 31.097 -0.263 -3.207 1.00 44.88 299 ASP A N 1
ATOM 2414 C CA . ASP A 1 299 ? 31.717 0.149 -4.483 1.00 44.88 299 ASP A CA 1
ATOM 2415 C C . ASP A 1 299 ? 30.703 0.791 -5.447 1.00 44.88 299 ASP A C 1
ATOM 2417 O O . ASP A 1 299 ? 30.951 1.847 -6.045 1.00 44.88 299 ASP A O 1
ATOM 2421 N N . VAL A 1 300 ? 29.493 0.221 -5.508 1.00 43.50 300 VAL A N 1
ATOM 2422 C CA . VAL A 1 300 ? 28.373 0.752 -6.302 1.00 43.50 300 VAL A CA 1
ATOM 2423 C C . VAL A 1 300 ? 27.921 2.105 -5.760 1.00 43.50 300 VAL A C 1
ATOM 2425 O O . VAL A 1 300 ? 27.654 3.035 -6.528 1.00 43.50 300 VAL A O 1
ATOM 2428 N N . LEU A 1 301 ? 27.887 2.253 -4.434 1.00 41.16 301 LEU A N 1
ATOM 2429 C CA . LEU A 1 301 ? 27.555 3.515 -3.780 1.00 41.16 301 LEU A CA 1
ATOM 2430 C C . LEU A 1 301 ? 28.694 4.537 -3.871 1.00 41.16 301 LEU A C 1
ATOM 2432 O O . LEU A 1 301 ? 28.406 5.729 -3.968 1.00 41.16 301 LEU A O 1
ATOM 2436 N N . GLU A 1 302 ? 29.959 4.117 -3.944 1.00 43.06 302 GLU A N 1
ATOM 2437 C CA . GLU A 1 302 ? 31.095 5.007 -4.188 1.00 43.06 302 GLU A CA 1
ATOM 2438 C C . GLU A 1 302 ? 31.026 5.607 -5.601 1.00 43.06 302 GLU A C 1
ATOM 2440 O O . GLU A 1 302 ? 31.147 6.827 -5.762 1.00 43.06 302 GLU A O 1
ATOM 2445 N N . ALA A 1 303 ? 30.724 4.793 -6.618 1.00 47.50 303 ALA A N 1
ATOM 2446 C CA . ALA A 1 303 ? 30.510 5.254 -7.990 1.00 47.50 303 ALA A CA 1
ATOM 2447 C C . ALA A 1 303 ? 29.338 6.251 -8.104 1.00 47.50 303 ALA A C 1
ATOM 2449 O O . ALA A 1 303 ? 29.442 7.254 -8.817 1.00 47.50 303 ALA A O 1
ATOM 2450 N N . ILE A 1 304 ? 28.259 6.021 -7.350 1.00 45.34 304 ILE A N 1
ATOM 2451 C CA . ILE A 1 304 ? 27.108 6.929 -7.243 1.00 45.34 304 ILE A CA 1
ATOM 2452 C C . ILE A 1 304 ? 27.485 8.209 -6.471 1.00 45.34 304 ILE A C 1
ATOM 2454 O O . ILE A 1 304 ? 27.114 9.308 -6.878 1.00 45.34 304 ILE A O 1
ATOM 2458 N N . SER A 1 305 ? 28.283 8.105 -5.402 1.00 42.44 305 SER A N 1
ATOM 2459 C CA . SER A 1 305 ? 28.693 9.227 -4.541 1.00 42.44 305 SER A CA 1
ATOM 2460 C C . SER A 1 305 ? 29.657 10.226 -5.195 1.00 42.44 305 SER A C 1
ATOM 2462 O O . SER A 1 305 ? 29.765 11.368 -4.744 1.00 42.44 305 SER A O 1
ATOM 2464 N N . ARG A 1 306 ? 30.325 9.831 -6.289 1.00 45.56 306 ARG A N 1
ATOM 2465 C CA . ARG A 1 306 ? 31.162 10.722 -7.117 1.00 45.56 306 ARG A CA 1
ATOM 2466 C C . ARG A 1 306 ? 30.330 11.707 -7.957 1.00 45.56 306 ARG A C 1
ATOM 2468 O O . ARG A 1 306 ? 30.879 12.651 -8.527 1.00 45.56 306 ARG A O 1
ATOM 2475 N N . SER A 1 307 ? 29.003 11.555 -7.970 1.00 48.59 307 SER A N 1
ATOM 2476 C CA . SER A 1 307 ? 28.051 12.622 -8.292 1.00 48.59 307 SER A CA 1
ATOM 2477 C C . SER A 1 307 ? 28.093 13.683 -7.181 1.00 48.59 307 SER A C 1
ATOM 2479 O O . SER A 1 307 ? 27.729 13.412 -6.041 1.00 48.59 307 SER A O 1
ATOM 2481 N N . ARG A 1 308 ? 28.571 14.894 -7.499 1.00 42.78 308 ARG A N 1
ATOM 2482 C CA . ARG A 1 308 ? 29.072 15.954 -6.584 1.00 42.78 308 ARG A CA 1
ATOM 2483 C C . ARG A 1 308 ? 28.266 16.322 -5.315 1.00 42.78 308 ARG A C 1
ATOM 2485 O O . ARG A 1 308 ? 28.797 17.072 -4.507 1.00 42.78 308 ARG A O 1
ATOM 2492 N N . HIS A 1 309 ? 27.043 15.837 -5.111 1.00 49.59 309 HIS A N 1
ATOM 2493 C CA . HIS A 1 309 ? 26.201 16.171 -3.949 1.00 49.59 309 HIS A CA 1
ATOM 2494 C C . HIS A 1 309 ? 26.109 15.043 -2.891 1.00 49.59 309 HIS A C 1
ATOM 2496 O O . HIS A 1 309 ? 25.478 15.228 -1.857 1.00 49.59 309 HIS A O 1
ATOM 2502 N N . TRP A 1 310 ? 26.734 13.877 -3.120 1.00 49.59 310 TRP A N 1
ATOM 2503 C CA . TRP A 1 310 ? 26.344 12.614 -2.465 1.00 49.59 310 TRP A CA 1
ATOM 2504 C C . TRP A 1 310 ? 27.367 12.027 -1.468 1.00 49.59 310 TRP A C 1
ATOM 2506 O O . TRP A 1 310 ? 27.042 11.085 -0.746 1.00 49.59 310 TRP A O 1
ATOM 2516 N N . ALA A 1 311 ? 28.584 12.574 -1.385 1.00 47.16 311 ALA A N 1
ATOM 2517 C CA . ALA A 1 311 ? 29.688 11.969 -0.626 1.00 47.16 311 ALA A CA 1
ATOM 2518 C C . ALA A 1 311 ? 29.604 12.144 0.908 1.00 47.16 311 ALA A C 1
ATOM 2520 O O . ALA A 1 311 ? 30.004 11.251 1.652 1.00 47.16 311 ALA A O 1
ATOM 2521 N N . HIS A 1 312 ? 29.073 13.268 1.404 1.00 45.88 312 HIS A N 1
ATOM 2522 C CA . HIS A 1 312 ? 29.136 13.597 2.838 1.00 45.88 312 HIS A CA 1
ATOM 2523 C C . HIS A 1 312 ? 28.064 12.906 3.696 1.00 45.88 312 HIS A C 1
ATOM 2525 O O . HIS A 1 312 ? 28.379 12.434 4.786 1.00 45.88 312 HIS A O 1
ATOM 2531 N N . ALA A 1 313 ? 26.820 12.815 3.212 1.00 46.94 313 ALA A N 1
ATOM 2532 C CA . ALA A 1 313 ? 25.736 12.142 3.936 1.00 46.94 313 ALA A CA 1
ATOM 2533 C C . ALA A 1 313 ? 25.981 10.626 4.033 1.00 46.94 313 ALA A C 1
ATOM 2535 O O . ALA A 1 313 ? 25.800 10.022 5.087 1.00 46.94 313 ALA A O 1
ATOM 2536 N N . PHE A 1 314 ? 26.507 10.039 2.954 1.00 46.81 314 PHE A N 1
ATOM 2537 C CA . PHE A 1 314 ? 26.767 8.607 2.862 1.00 46.81 314 PHE A CA 1
ATOM 2538 C C . PHE A 1 314 ? 27.893 8.134 3.801 1.00 46.81 314 PHE A C 1
ATOM 2540 O O . PHE A 1 314 ? 27.751 7.126 4.490 1.00 46.81 314 PHE A O 1
ATOM 2547 N N . GLN A 1 315 ? 28.988 8.897 3.915 1.00 53.28 315 GLN A N 1
ATOM 2548 C CA . GLN A 1 315 ? 30.066 8.588 4.865 1.00 53.28 315 GLN A CA 1
ATOM 2549 C C . GLN A 1 315 ? 29.625 8.674 6.335 1.00 53.28 315 GLN A C 1
ATOM 2551 O O . GLN A 1 315 ? 30.196 7.990 7.187 1.00 53.28 315 GLN A O 1
ATOM 2556 N N . PHE A 1 316 ? 28.644 9.522 6.649 1.00 57.75 316 PHE A N 1
ATOM 2557 C CA . PHE A 1 316 ? 28.125 9.686 8.006 1.00 57.75 316 PHE A CA 1
ATOM 2558 C C . PHE A 1 316 ? 27.219 8.515 8.410 1.00 57.75 316 PHE A C 1
ATOM 2560 O O . PHE A 1 316 ? 27.423 7.908 9.460 1.00 57.75 316 PHE A O 1
ATOM 2567 N N . GLU A 1 317 ? 26.280 8.143 7.542 1.00 51.03 317 GLU A N 1
ATOM 2568 C CA . GLU A 1 317 ? 25.313 7.070 7.794 1.00 51.03 317 GLU A CA 1
ATOM 2569 C C . GLU A 1 317 ? 25.992 5.688 7.882 1.00 51.03 317 GLU A C 1
ATOM 2571 O O . GLU A 1 317 ? 25.688 4.892 8.772 1.00 51.03 317 GLU A O 1
ATOM 2576 N N . MET A 1 318 ? 27.020 5.445 7.056 1.00 55.19 318 MET A N 1
ATOM 2577 C CA . MET A 1 318 ? 27.824 4.214 7.109 1.00 55.19 318 MET A CA 1
ATOM 2578 C C . MET A 1 318 ? 28.673 4.099 8.382 1.00 55.19 318 MET A C 1
ATOM 2580 O O . MET A 1 318 ? 28.841 2.999 8.918 1.00 55.19 318 MET A O 1
ATOM 2584 N N . LYS A 1 319 ? 29.183 5.220 8.914 1.00 64.31 319 LYS A N 1
ATOM 2585 C CA . LYS A 1 319 ? 29.891 5.226 10.204 1.00 64.31 319 LYS A CA 1
ATOM 2586 C C . LYS A 1 319 ? 28.961 4.866 11.358 1.00 64.31 319 LYS A C 1
ATOM 2588 O O . LYS A 1 319 ? 29.373 4.099 12.227 1.00 64.31 319 LYS A O 1
ATOM 2593 N N . GLU A 1 320 ? 27.729 5.373 11.359 1.00 59.69 320 GLU A N 1
ATOM 2594 C CA . GLU A 1 320 ? 26.768 5.061 12.421 1.00 59.69 320 GLU A CA 1
ATOM 2595 C C . GLU A 1 320 ? 26.230 3.632 12.334 1.00 59.69 320 GLU A C 1
ATOM 2597 O O . GLU A 1 320 ? 26.173 2.944 13.352 1.00 59.69 320 GLU A O 1
ATOM 2602 N N . ARG A 1 321 ? 25.963 3.109 11.133 1.00 52.00 321 ARG A N 1
ATOM 2603 C CA . ARG A 1 321 ? 25.570 1.702 10.972 1.00 52.00 321 ARG A CA 1
ATOM 2604 C C . ARG A 1 321 ? 26.659 0.734 11.448 1.00 52.00 321 ARG A C 1
ATOM 2606 O O . ARG A 1 321 ? 26.387 -0.129 12.277 1.00 52.00 321 ARG A O 1
ATOM 2613 N N . THR A 1 322 ? 27.908 0.949 11.028 1.00 68.38 322 THR A N 1
ATOM 2614 C CA . THR A 1 322 ? 29.058 0.131 11.468 1.00 68.38 322 THR A CA 1
ATOM 2615 C C . THR A 1 322 ? 29.266 0.209 12.987 1.00 68.38 322 THR A C 1
ATOM 2617 O O . THR A 1 322 ? 29.668 -0.761 13.632 1.00 68.38 322 THR A O 1
ATOM 2620 N N . ARG A 1 323 ? 29.006 1.377 13.590 1.00 69.25 323 ARG A N 1
ATOM 2621 C CA . ARG A 1 323 ? 29.088 1.579 15.040 1.00 69.25 323 ARG A CA 1
ATOM 2622 C C . ARG A 1 323 ? 27.988 0.815 15.778 1.00 69.25 323 ARG A C 1
ATOM 2624 O O . ARG A 1 323 ? 28.289 0.160 16.772 1.00 69.25 323 ARG A O 1
ATOM 2631 N N . LEU A 1 324 ? 26.747 0.881 15.301 1.00 55.38 324 LEU A N 1
ATOM 2632 C CA . LEU A 1 324 ? 25.607 0.175 15.891 1.00 55.38 324 LEU A CA 1
ATOM 2633 C C . LEU A 1 324 ? 25.757 -1.346 15.776 1.00 55.38 324 LEU A C 1
ATOM 2635 O O . LEU A 1 324 ? 25.530 -2.054 16.754 1.00 55.38 324 LEU A O 1
ATOM 2639 N N . GLU A 1 325 ? 26.242 -1.839 14.637 1.00 57.09 325 GLU A N 1
ATOM 2640 C CA . GLU A 1 325 ? 26.528 -3.262 14.427 1.00 57.09 325 GLU A CA 1
ATOM 2641 C C . GLU A 1 325 ? 27.630 -3.767 15.376 1.00 57.09 325 GLU A C 1
ATOM 2643 O O . GLU A 1 325 ? 27.466 -4.824 15.980 1.00 57.09 325 GLU A O 1
ATOM 2648 N N . LYS A 1 326 ? 28.692 -2.981 15.624 1.00 65.00 326 LYS A N 1
ATOM 2649 C CA . LYS A 1 326 ? 29.720 -3.314 16.636 1.00 65.00 326 LYS A CA 1
ATOM 2650 C C . LYS A 1 326 ? 29.187 -3.337 18.071 1.00 65.00 326 LYS A C 1
ATOM 2652 O O . LYS A 1 326 ? 29.651 -4.145 18.875 1.00 65.00 326 LYS A O 1
ATOM 2657 N N . ILE A 1 327 ? 28.245 -2.449 18.402 1.00 60.66 327 ILE A N 1
ATOM 2658 C CA . ILE A 1 327 ? 27.588 -2.418 19.719 1.00 60.66 327 ILE A CA 1
ATOM 2659 C C . ILE A 1 327 ? 26.707 -3.662 19.898 1.00 60.66 327 ILE A C 1
ATOM 2661 O O . ILE A 1 327 ? 26.669 -4.236 20.983 1.00 60.66 327 ILE A O 1
ATOM 2665 N N . TRP A 1 328 ? 26.021 -4.100 18.841 1.00 49.25 328 TRP A N 1
ATOM 2666 C CA . TRP A 1 328 ? 25.127 -5.259 18.883 1.00 49.25 328 TRP A CA 1
ATOM 2667 C C . TRP A 1 328 ? 25.853 -6.603 18.798 1.00 49.25 328 TRP A C 1
ATOM 2669 O O . TRP A 1 328 ? 25.410 -7.567 19.415 1.00 49.25 328 TRP A O 1
ATOM 2679 N N . SER A 1 329 ? 26.995 -6.679 18.113 1.00 67.25 329 SER A N 1
ATOM 2680 C CA . SER A 1 329 ? 27.783 -7.911 17.981 1.00 67.25 329 SER A CA 1
ATOM 2681 C C . SER A 1 329 ? 28.659 -8.231 19.204 1.00 67.25 329 SER A C 1
ATOM 2683 O O . SER A 1 329 ? 29.533 -9.091 19.121 1.00 67.25 329 SER A O 1
ATOM 2685 N N . GLY A 1 330 ? 28.485 -7.522 20.328 1.00 57.28 330 GLY A N 1
ATOM 2686 C CA . GLY A 1 330 ? 29.237 -7.758 21.566 1.00 57.28 330 GLY A CA 1
ATOM 2687 C C . GLY A 1 330 ? 30.735 -7.442 21.474 1.00 57.28 330 GLY A C 1
ATOM 2688 O O . GLY A 1 330 ? 31.520 -7.968 22.263 1.00 57.28 330 GLY A O 1
ATOM 2689 N N . GLY A 1 331 ? 31.153 -6.607 20.515 1.00 62.03 331 GLY A N 1
ATOM 2690 C CA . GLY A 1 331 ? 32.551 -6.202 20.391 1.00 62.03 331 GLY A CA 1
ATOM 2691 C C . GLY A 1 331 ? 33.004 -5.390 21.616 1.00 62.03 331 GLY A C 1
ATOM 2692 O O . GLY A 1 331 ? 32.249 -4.537 22.087 1.00 62.03 331 GLY A O 1
ATOM 2693 N N . PRO A 1 332 ? 34.219 -5.614 22.152 1.00 47.38 332 PRO A N 1
ATOM 2694 C CA . PRO A 1 332 ? 34.706 -4.860 23.301 1.00 47.38 332 PRO A CA 1
ATOM 2695 C C . PRO A 1 332 ? 34.786 -3.367 22.960 1.00 47.38 332 PRO A C 1
ATOM 2697 O O . PRO A 1 332 ? 35.461 -2.957 22.012 1.00 47.38 332 PRO A O 1
ATOM 2700 N N . LEU A 1 333 ? 34.085 -2.548 23.746 1.00 47.38 333 LEU A N 1
ATOM 2701 C CA . LEU A 1 333 ? 34.166 -1.091 23.690 1.00 47.38 333 LEU A CA 1
ATOM 2702 C C . LEU A 1 333 ? 35.563 -0.656 24.149 1.00 47.38 333 LEU A C 1
ATOM 2704 O O . LEU A 1 333 ? 35.819 -0.505 25.342 1.00 47.38 333 LEU A O 1
ATOM 2708 N N . HIS A 1 334 ? 36.471 -0.431 23.202 1.00 52.75 334 HIS A N 1
ATOM 2709 C CA . HIS A 1 334 ? 37.671 0.352 23.472 1.00 52.75 334 HIS A CA 1
ATOM 2710 C C . HIS A 1 334 ? 37.280 1.831 23.516 1.00 52.75 334 HIS A C 1
ATOM 2712 O O . HIS A 1 334 ? 37.163 2.496 22.488 1.00 52.75 334 HIS A O 1
ATOM 2718 N N . LEU A 1 335 ? 37.019 2.314 24.730 1.00 44.03 335 LEU A N 1
ATOM 2719 C CA . LEU A 1 335 ? 36.961 3.736 25.043 1.00 44.03 335 LEU A CA 1
ATOM 2720 C C . LEU A 1 335 ? 38.385 4.299 24.959 1.00 44.03 335 LEU A C 1
ATOM 2722 O O . LEU A 1 335 ? 39.256 3.859 25.709 1.00 44.03 335 LEU A O 1
ATOM 2726 N N . ASN A 1 336 ? 38.593 5.247 24.045 1.00 45.34 336 ASN A N 1
ATOM 2727 C CA . ASN A 1 336 ? 39.700 6.203 24.098 1.00 45.34 336 ASN A CA 1
ATOM 2728 C C . ASN A 1 336 ? 39.184 7.529 24.645 1.00 45.34 336 ASN A C 1
ATOM 2730 O O . ASN A 1 336 ? 38.058 7.912 24.242 1.00 45.34 336 ASN A O 1
#

Radius of gyration: 24.32 Å; chains: 1; bounding box: 67×42×68 Å

Organism: NCBI:txid1849047